Protein AF-A0A1Z9HHW0-F1 (afdb_monomer_lite)

Secondary structure (DSSP, 8-state):
--EEEE---BTTTTBSEEEEEEEE-TTGGGGS--TT-TTEEEEEEEEE-TTS-EEEEEEEEES-HHHHHHHHHHS-EEEEEE-SSHHHHHHHHTTT-TTEEE-SS-BTTTB-EEEEEEE-TT----SSTT---HHHHHHHHHHHHHHHHHH-TTS-EEEEPPTT--TT--SSHHHHHT--S------SS-PPPPEEEES-HHHHHHHHHHH-SSSEEEEEEEEE-TTT--

Structure (mmCIF, N/CA/C/O backbone):
data_AF-A0A1Z9HHW0-F1
#
_entry.id   AF-A0A1Z9HHW0-F1
#
loop_
_atom_site.group_PDB
_atom_site.id
_atom_site.type_symbol
_atom_site.label_atom_id
_atom_site.label_alt_id
_atom_site.label_comp_id
_atom_site.label_asym_id
_atom_site.label_entity_id
_atom_site.label_seq_id
_atom_site.pdbx_PDB_ins_code
_atom_site.Cartn_x
_atom_site.Cartn_y
_atom_site.Cartn_z
_atom_site.occupancy
_atom_site.B_iso_or_equiv
_atom_site.auth_seq_id
_atom_site.auth_comp_id
_atom_site.auth_asym_id
_atom_site.auth_atom_id
_atom_site.pdbx_PDB_model_num
ATOM 1 N N . MET A 1 1 ? -22.375 10.648 17.245 1.00 56.69 1 MET A N 1
ATOM 2 C CA . MET A 1 1 ? -22.259 9.659 16.152 1.00 56.69 1 MET A CA 1
ATOM 3 C C . MET A 1 1 ? -20.788 9.351 15.938 1.00 56.69 1 MET A C 1
ATOM 5 O O . MET A 1 1 ? -19.991 10.284 15.957 1.00 56.69 1 MET A O 1
ATOM 9 N N . SER A 1 2 ? -20.432 8.071 15.818 1.00 74.31 2 SER A N 1
ATOM 10 C CA . SER A 1 2 ? -19.073 7.606 15.513 1.00 74.31 2 SER A CA 1
ATOM 11 C C . SER A 1 2 ? -18.636 8.128 14.139 1.00 74.31 2 SER A C 1
ATOM 13 O O . SER A 1 2 ? -19.441 8.208 13.209 1.00 74.31 2 SER A O 1
ATOM 15 N N . LYS A 1 3 ? -17.363 8.513 13.985 1.00 85.88 3 LYS A N 1
ATOM 16 C CA . LYS A 1 3 ? -16.843 8.919 12.673 1.00 85.88 3 LYS A CA 1
ATOM 17 C C . LYS A 1 3 ? -16.487 7.670 11.865 1.00 85.88 3 LYS A C 1
ATOM 19 O O . LYS A 1 3 ? -15.515 6.993 12.203 1.00 85.88 3 LYS A O 1
ATOM 24 N N . ARG A 1 4 ? -17.245 7.381 10.805 1.00 85.06 4 ARG A N 1
ATOM 25 C CA . ARG A 1 4 ? -16.900 6.339 9.827 1.00 85.06 4 ARG A CA 1
ATOM 26 C C . ARG A 1 4 ? -15.921 6.893 8.793 1.00 85.06 4 ARG A C 1
ATOM 28 O O . ARG A 1 4 ? -16.104 7.991 8.268 1.00 85.06 4 ARG A O 1
ATOM 35 N N . LEU A 1 5 ? -14.838 6.165 8.572 1.00 84.00 5 LEU A N 1
ATOM 36 C CA . LEU A 1 5 ? -13.726 6.511 7.697 1.00 84.00 5 LEU A CA 1
ATOM 37 C C . LEU A 1 5 ? -13.443 5.324 6.778 1.00 84.00 5 LEU A C 1
ATOM 39 O O . LEU A 1 5 ? -13.689 4.177 7.142 1.00 84.00 5 LEU A O 1
ATOM 43 N N . HIS A 1 6 ? -12.894 5.588 5.595 1.00 81.56 6 HIS A N 1
ATOM 44 C CA . HIS A 1 6 ? -12.434 4.499 4.745 1.00 81.56 6 HIS A CA 1
ATOM 45 C C . HIS A 1 6 ? -11.174 3.871 5.348 1.00 81.56 6 HIS A C 1
ATOM 47 O O . HIS A 1 6 ? -10.301 4.555 5.898 1.00 81.56 6 HIS A O 1
ATOM 53 N N . SER A 1 7 ? -11.120 2.550 5.272 1.00 80.75 7 SER A N 1
ATOM 54 C CA . SER A 1 7 ? -10.016 1.767 5.794 1.00 80.75 7 SER A CA 1
ATOM 55 C C . SER A 1 7 ? -8.811 1.756 4.864 1.00 80.75 7 SER A C 1
ATOM 57 O O . SER A 1 7 ? -8.909 1.974 3.659 1.00 80.75 7 SER A O 1
ATOM 59 N N . PHE A 1 8 ? -7.665 1.468 5.464 1.00 76.81 8 PHE A N 1
ATOM 60 C CA . PHE A 1 8 ? -6.463 1.016 4.782 1.00 76.81 8 PHE A CA 1
ATOM 61 C C . PHE A 1 8 ? -6.091 -0.327 5.393 1.00 76.81 8 PHE A C 1
ATOM 63 O O . PHE A 1 8 ? -6.561 -0.661 6.477 1.00 76.81 8 PHE A O 1
ATOM 70 N N . LYS A 1 9 ? -5.209 -1.092 4.750 1.00 68.56 9 LYS A N 1
ATOM 71 C CA . LYS A 1 9 ? -4.738 -2.335 5.358 1.00 68.56 9 LYS A CA 1
ATOM 72 C C . LYS A 1 9 ? -4.195 -2.060 6.765 1.00 68.56 9 LYS A C 1
ATOM 74 O O . LYS A 1 9 ? -3.363 -1.169 6.968 1.00 68.56 9 LYS A O 1
ATOM 79 N N . HIS A 1 10 ? -4.707 -2.792 7.748 1.00 72.88 10 HIS A N 1
ATOM 80 C CA . HIS A 1 10 ? -4.382 -2.576 9.148 1.00 72.88 10 HIS A CA 1
ATOM 81 C C . HIS A 1 10 ? -3.663 -3.784 9.741 1.00 72.88 10 HIS A C 1
ATOM 83 O O . HIS A 1 10 ? -3.973 -4.930 9.427 1.00 72.88 10 HIS A O 1
ATOM 89 N N . TYR A 1 11 ? -2.703 -3.496 10.629 1.00 63.84 11 TYR A N 1
ATOM 90 C CA . TYR A 1 11 ? -1.934 -4.485 11.387 1.00 63.84 11 TYR A CA 1
ATOM 91 C C . TYR A 1 11 ? -1.333 -5.591 10.492 1.00 63.84 11 TYR A C 1
ATOM 93 O O . TYR A 1 11 ? -1.817 -6.718 10.461 1.00 63.84 11 TYR A O 1
ATOM 101 N N . TYR A 1 12 ? -0.262 -5.251 9.764 1.00 66.19 12 TYR A N 1
ATOM 102 C CA . TYR A 1 12 ? 0.444 -6.162 8.845 1.00 66.19 12 TYR A CA 1
ATOM 103 C C . TYR A 1 12 ? -0.448 -6.784 7.764 1.00 66.19 12 TYR A C 1
ATOM 105 O O . TYR A 1 12 ? -0.284 -7.951 7.429 1.00 66.19 12 TYR A O 1
ATOM 113 N N . ASP A 1 13 ? -1.379 -6.007 7.211 1.00 69.56 13 ASP A N 1
ATOM 114 C CA . ASP A 1 13 ? -2.220 -6.436 6.089 1.00 69.56 13 ASP A CA 1
ATOM 115 C C . ASP A 1 13 ? -3.189 -7.590 6.395 1.00 69.56 13 ASP A C 1
ATOM 117 O O . ASP A 1 13 ? -3.700 -8.219 5.471 1.00 69.56 13 ASP A O 1
ATOM 121 N N . LEU A 1 14 ? -3.470 -7.842 7.678 1.00 76.88 14 LEU A N 1
ATOM 122 C CA . LEU A 1 14 ? -4.325 -8.948 8.122 1.00 76.88 14 LEU A CA 1
ATOM 123 C C . LEU A 1 14 ? -5.798 -8.562 8.283 1.00 76.88 14 LEU A C 1
ATOM 125 O O . LEU A 1 14 ? -6.666 -9.418 8.141 1.00 76.88 14 LEU A O 1
ATOM 129 N N . TYR A 1 15 ? -6.080 -7.296 8.591 1.00 83.94 15 TYR A N 1
ATOM 130 C CA . TYR A 1 15 ? -7.432 -6.834 8.903 1.00 83.94 15 TYR A CA 1
ATOM 131 C C . TYR A 1 15 ? -7.835 -5.670 8.009 1.00 83.94 15 TYR A C 1
ATOM 133 O O . TYR A 1 15 ? -7.021 -4.792 7.697 1.00 83.94 15 TYR A O 1
ATOM 141 N N . ASP A 1 16 ? -9.111 -5.655 7.634 1.00 86.06 16 ASP A N 1
ATOM 142 C CA . ASP A 1 16 ? -9.696 -4.617 6.791 1.00 86.06 16 ASP A CA 1
ATOM 143 C C . ASP A 1 16 ? -10.480 -3.570 7.588 1.00 86.06 16 ASP A C 1
ATOM 145 O O . ASP A 1 16 ? -10.807 -2.523 7.037 1.00 86.06 16 ASP A O 1
ATOM 149 N N . THR A 1 17 ? -10.726 -3.805 8.880 1.00 90.00 17 THR A N 1
ATOM 150 C CA . THR A 1 17 ? -11.495 -2.901 9.734 1.00 90.00 17 THR A CA 1
ATOM 151 C C . THR A 1 17 ? -10.728 -2.558 11.010 1.00 90.00 17 THR A C 1
ATOM 153 O O . THR A 1 17 ? -10.079 -3.405 11.631 1.00 90.00 17 THR A O 1
ATOM 156 N N . LYS A 1 18 ? -10.798 -1.288 11.423 1.00 92.50 18 LYS A N 1
ATOM 157 C CA . LYS A 1 18 ? -10.256 -0.792 12.695 1.00 92.50 18 LYS A CA 1
ATOM 158 C C . LYS A 1 18 ? -11.300 0.031 13.435 1.00 92.50 18 LYS A C 1
ATOM 160 O O . LYS A 1 18 ? -11.798 1.025 12.921 1.00 92.50 18 LYS A O 1
ATOM 165 N N . ILE A 1 19 ? -11.528 -0.304 14.695 1.00 92.12 19 ILE A N 1
ATOM 166 C CA . ILE A 1 19 ? -12.415 0.411 15.608 1.00 92.12 19 ILE A CA 1
ATOM 167 C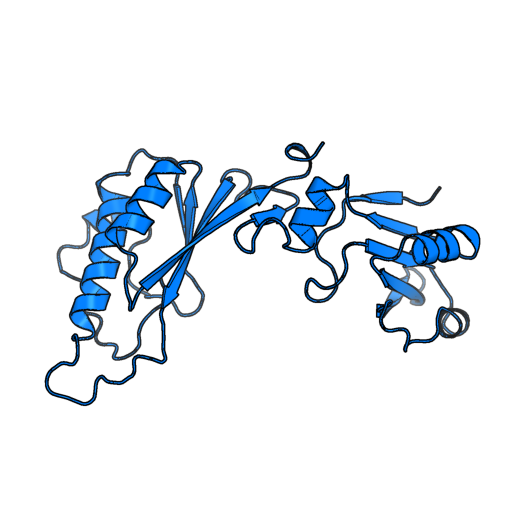 C . ILE A 1 19 ? -11.549 1.074 16.675 1.00 92.12 19 ILE A C 1
ATOM 169 O O . ILE A 1 19 ? -10.739 0.413 17.323 1.00 92.12 19 ILE A O 1
ATOM 173 N N . SER A 1 20 ? -11.705 2.377 16.873 1.00 92.38 20 SER A N 1
ATOM 174 C CA . SER A 1 20 ? -11.042 3.115 17.947 1.00 92.38 20 SER A CA 1
ATOM 175 C C . SER A 1 20 ? -12.052 3.443 19.040 1.00 92.38 20 SER A C 1
ATOM 177 O O . SER A 1 20 ? -13.032 4.146 18.800 1.00 92.38 20 SER A O 1
ATOM 179 N N . LEU A 1 21 ? -11.798 2.944 20.247 1.00 91.19 21 LEU A N 1
ATOM 180 C CA . LEU A 1 21 ? -12.638 3.102 21.429 1.00 91.19 21 LEU A CA 1
ATOM 181 C C . LEU A 1 21 ? -11.981 4.014 22.466 1.00 91.19 21 LEU A C 1
ATOM 183 O O . LEU A 1 21 ? -10.751 4.035 22.600 1.00 91.19 21 LEU A O 1
ATOM 187 N N . GLY A 1 22 ? -12.810 4.686 23.261 1.00 86.94 22 GLY A N 1
ATOM 188 C CA . GLY A 1 22 ? -12.384 5.521 24.383 1.00 86.94 22 GLY A CA 1
ATOM 189 C C . GLY A 1 22 ? -12.773 6.979 24.175 1.00 86.94 22 GLY A C 1
ATOM 190 O O . GLY A 1 22 ? -13.700 7.263 23.439 1.00 86.94 22 GLY A O 1
ATOM 191 N N . LYS A 1 23 ? -12.100 7.949 24.790 1.00 86.62 23 LYS A N 1
ATOM 192 C CA . LYS A 1 23 ? -10.922 7.814 25.660 1.00 86.62 23 LYS A CA 1
ATOM 193 C C . LYS A 1 23 ? -11.279 7.174 27.008 1.00 86.62 23 LYS A C 1
ATOM 195 O O . LYS A 1 23 ? -12.270 7.544 27.621 1.00 86.62 23 LYS A O 1
ATOM 200 N N . PHE A 1 24 ? -10.450 6.248 27.481 1.00 85.56 24 PHE A N 1
ATOM 201 C CA . PHE A 1 24 ? -10.619 5.571 28.770 1.00 85.56 24 PHE A CA 1
ATOM 202 C C . PHE A 1 24 ? -9.612 6.053 29.811 1.00 85.56 24 PHE A C 1
ATOM 204 O O . PHE A 1 24 ? -8.495 6.467 29.476 1.00 85.56 24 PHE A O 1
ATOM 211 N N . SER A 1 25 ? -9.981 5.909 31.084 1.00 80.31 25 SER A N 1
ATOM 212 C CA . SER A 1 25 ? -9.044 6.024 32.199 1.00 80.31 25 SER A CA 1
ATOM 213 C C . SER A 1 25 ? -8.078 4.821 32.243 1.00 80.31 25 SER A C 1
ATOM 215 O O . SER A 1 25 ? -8.241 3.815 31.541 1.00 80.31 25 SER A O 1
ATOM 217 N N . ARG A 1 26 ? -7.051 4.886 33.102 1.00 70.94 26 ARG A N 1
ATOM 218 C CA . ARG A 1 26 ? -6.068 3.797 33.277 1.00 70.94 26 ARG A CA 1
ATOM 219 C C . ARG A 1 26 ? -6.690 2.467 33.737 1.00 70.94 26 ARG A C 1
ATOM 221 O O . ARG A 1 26 ? -6.072 1.436 33.515 1.00 70.94 26 ARG A O 1
ATOM 228 N N . ARG A 1 27 ? -7.863 2.453 34.376 1.00 68.19 27 ARG A N 1
ATOM 229 C CA . ARG A 1 27 ? -8.471 1.206 34.887 1.00 68.19 27 ARG A CA 1
ATOM 230 C C . ARG A 1 27 ? -9.491 0.596 33.924 1.00 68.19 27 ARG A C 1
ATOM 232 O O . ARG A 1 27 ? -9.621 -0.623 33.880 1.00 68.19 27 ARG A O 1
ATOM 239 N N . ASP A 1 28 ? -10.147 1.418 33.109 1.00 68.94 28 ASP A N 1
ATOM 240 C CA . ASP A 1 28 ? -11.302 0.976 32.313 1.00 68.94 28 ASP A CA 1
ATOM 241 C C . ASP A 1 28 ? -10.909 0.284 30.998 1.00 68.94 28 ASP A C 1
ATOM 243 O O . ASP A 1 28 ? -11.636 -0.575 30.503 1.00 68.94 28 ASP A O 1
ATOM 247 N N . HIS A 1 29 ? -9.726 0.584 30.450 1.00 64.31 29 HIS A N 1
ATOM 248 C CA . HIS A 1 29 ? -9.283 0.031 29.161 1.00 64.31 29 HIS A CA 1
ATOM 249 C C . HIS A 1 29 ? -8.896 -1.459 29.202 1.00 64.31 29 HIS A C 1
ATOM 251 O O . HIS A 1 29 ? -8.753 -2.087 28.151 1.00 64.31 29 HIS A O 1
ATOM 257 N N . VAL A 1 30 ? -8.675 -2.016 30.398 1.00 60.06 30 VAL A N 1
ATOM 258 C CA . VAL A 1 30 ? -8.202 -3.399 30.597 1.00 60.06 30 VAL A CA 1
ATOM 259 C C . VAL A 1 30 ? -9.325 -4.414 30.359 1.00 60.06 30 VAL A C 1
ATOM 261 O O . VAL A 1 30 ? -9.061 -5.540 29.959 1.00 60.06 30 VAL A O 1
ATOM 264 N N . ARG A 1 31 ? -10.590 -4.015 30.546 1.00 66.56 31 ARG A N 1
ATOM 265 C CA . ARG A 1 31 ? -11.763 -4.903 30.420 1.00 66.56 31 ARG A CA 1
ATOM 266 C C . ARG A 1 31 ? -12.310 -5.014 28.994 1.00 66.56 31 ARG A C 1
ATOM 268 O O . ARG A 1 31 ? -13.335 -5.651 28.770 1.00 66.56 31 ARG A O 1
ATOM 275 N N . ILE A 1 32 ? -11.656 -4.366 28.036 1.00 65.38 32 ILE A N 1
ATOM 276 C CA . ILE A 1 32 ? -12.110 -4.287 26.652 1.00 65.38 32 ILE A CA 1
ATOM 277 C C . ILE A 1 32 ? -11.410 -5.404 25.872 1.00 65.38 32 ILE A C 1
ATOM 279 O O . ILE A 1 32 ? -10.243 -5.270 25.505 1.00 65.38 32 ILE A O 1
ATOM 283 N N . VAL A 1 33 ? -12.177 -6.480 25.651 1.00 66.62 33 VAL A N 1
ATOM 284 C CA . VAL A 1 33 ? -11.896 -7.711 24.876 1.00 66.62 33 VAL A CA 1
ATOM 285 C C . VAL A 1 33 ? -10.870 -8.685 25.479 1.00 66.62 33 VAL A C 1
ATOM 287 O O . VAL A 1 33 ? -9.788 -8.255 25.879 1.00 66.62 33 VAL A O 1
ATOM 290 N N . PRO A 1 34 ? -11.126 -10.010 25.458 1.00 63.81 34 PRO A N 1
ATOM 291 C CA . PRO A 1 34 ? -10.064 -11.001 25.616 1.00 63.81 34 PRO A CA 1
ATOM 292 C C . PRO A 1 34 ? -9.061 -10.909 24.453 1.00 63.81 34 PRO A C 1
ATOM 294 O O . PRO A 1 34 ? -9.421 -11.045 23.287 1.00 63.81 34 PRO A O 1
ATOM 297 N N . GLU A 1 35 ? -7.783 -10.703 24.771 1.00 59.19 35 GLU A N 1
ATOM 298 C CA . GLU A 1 35 ? -6.679 -10.448 23.823 1.00 59.19 35 GLU A CA 1
ATOM 299 C C . GLU A 1 35 ? -6.343 -11.613 22.869 1.00 59.19 35 GLU A C 1
ATOM 301 O O . GLU A 1 35 ? -5.424 -11.502 22.056 1.00 59.19 35 GLU A O 1
ATOM 306 N N . HIS A 1 36 ? -7.064 -12.732 22.968 1.00 60.97 36 HIS A N 1
ATOM 307 C CA . HIS A 1 36 ? -6.675 -14.023 22.398 1.00 60.97 36 HIS A CA 1
ATOM 308 C C . HIS A 1 36 ? -7.689 -14.621 21.417 1.00 60.97 36 HIS A C 1
ATOM 310 O O . HIS A 1 36 ? -7.590 -15.801 21.090 1.00 60.97 36 HIS A O 1
ATOM 316 N N . LEU A 1 37 ? -8.650 -13.837 20.924 1.00 71.62 37 LEU A N 1
ATOM 317 C CA . LEU A 1 37 ? -9.485 -14.296 19.815 1.00 71.62 37 LEU A CA 1
ATOM 318 C C . LEU A 1 37 ? -8.710 -14.161 18.494 1.00 71.62 37 LEU A C 1
ATOM 320 O O . LEU A 1 37 ? -8.214 -13.073 18.210 1.00 71.62 37 LEU A O 1
ATOM 324 N N . PRO A 1 38 ? -8.618 -15.215 17.662 1.00 71.50 38 PRO A N 1
ATOM 325 C CA . PRO A 1 38 ? -7.879 -15.159 16.395 1.00 71.50 38 PRO A CA 1
ATOM 326 C C . PRO A 1 38 ? -8.466 -14.145 15.400 1.00 71.50 38 PRO A C 1
ATOM 328 O O . PRO A 1 38 ? -7.763 -13.670 14.515 1.00 71.50 38 PRO A O 1
ATOM 331 N N . GLU A 1 39 ? -9.738 -13.783 15.562 1.00 82.75 39 GLU A N 1
ATOM 332 C CA . GLU A 1 39 ? -10.464 -12.834 14.708 1.00 82.75 39 GLU A CA 1
ATOM 333 C C . GLU A 1 39 ? -10.260 -11.364 15.103 1.00 82.75 39 GLU A C 1
ATOM 335 O O . GLU A 1 39 ? -10.798 -10.459 14.453 1.00 82.75 39 GLU A O 1
ATOM 340 N N . ILE A 1 40 ? -9.531 -11.117 16.196 1.00 85.56 40 ILE A N 1
ATOM 341 C CA . ILE A 1 40 ? -9.344 -9.785 16.753 1.00 85.56 40 ILE A CA 1
ATOM 342 C C . ILE A 1 40 ? -7.877 -9.555 17.082 1.00 85.56 40 ILE A C 1
ATOM 344 O O . ILE A 1 40 ? -7.230 -10.333 17.781 1.00 85.56 40 ILE A O 1
ATOM 348 N N . ARG A 1 41 ? -7.377 -8.381 16.705 1.00 86.50 41 ARG A N 1
ATOM 349 C CA . ARG A 1 41 ? -6.175 -7.824 17.316 1.00 86.50 41 ARG A CA 1
ATOM 350 C C . ARG A 1 41 ? -6.497 -6.565 18.095 1.00 86.50 41 ARG A C 1
ATOM 352 O O . ARG A 1 41 ? -7.138 -5.657 17.583 1.00 86.50 41 ARG A O 1
ATOM 359 N N . VAL A 1 42 ? -5.985 -6.473 19.318 1.00 88.06 42 VAL A N 1
ATOM 360 C CA . VAL A 1 42 ? -6.134 -5.282 20.159 1.00 88.06 42 VAL A CA 1
ATOM 361 C C . VAL A 1 42 ? -4.789 -4.573 20.295 1.00 88.06 42 VAL A C 1
ATOM 363 O O . VAL A 1 42 ? -3.771 -5.198 20.580 1.00 88.06 42 VAL A O 1
ATOM 366 N N . ASN A 1 43 ? -4.779 -3.255 20.098 1.00 87.81 43 ASN A N 1
ATOM 367 C CA . ASN A 1 43 ? -3.640 -2.389 20.386 1.00 87.81 43 ASN A CA 1
ATOM 368 C C . ASN A 1 43 ? -4.084 -1.200 21.242 1.00 87.81 43 ASN A C 1
ATOM 370 O O . ASN A 1 43 ? -5.019 -0.484 20.884 1.00 87.81 43 ASN A O 1
ATOM 374 N N . ARG A 1 44 ? -3.384 -0.945 22.346 1.00 87.06 44 ARG A N 1
ATOM 375 C CA . ARG A 1 44 ? -3.709 0.138 23.279 1.00 87.06 44 ARG A CA 1
ATOM 376 C C . ARG A 1 44 ? -2.667 1.234 23.177 1.00 87.06 44 ARG A C 1
ATOM 378 O O . ARG A 1 44 ? -1.475 0.989 23.318 1.00 87.06 44 ARG A O 1
ATOM 385 N N . VAL A 1 45 ? -3.139 2.452 22.949 1.00 87.94 45 VAL A N 1
ATOM 386 C CA . VAL A 1 45 ? -2.292 3.637 22.828 1.00 87.94 45 VAL A CA 1
ATOM 387 C C . VAL A 1 45 ? -2.655 4.586 23.955 1.00 87.94 45 VAL A C 1
ATOM 389 O O . VAL A 1 45 ? -3.821 4.952 24.101 1.00 87.94 45 VAL A O 1
ATOM 392 N N . PHE A 1 46 ? -1.665 4.990 24.745 1.00 87.38 46 PHE A N 1
ATOM 393 C CA . PHE A 1 46 ? -1.848 6.033 25.745 1.00 87.38 46 PHE A CA 1
ATOM 394 C C . PHE A 1 46 ? -1.394 7.383 25.195 1.00 87.38 46 PHE A C 1
ATOM 396 O O . PHE A 1 46 ? -0.432 7.476 24.433 1.00 87.38 46 PHE A O 1
ATOM 403 N N . LYS A 1 47 ? -2.085 8.446 25.600 1.00 86.94 47 LYS A N 1
ATOM 404 C CA . LYS A 1 47 ? -1.710 9.826 25.300 1.00 86.94 47 LYS A CA 1
ATOM 405 C C . LYS A 1 47 ? -1.988 10.695 26.522 1.00 86.94 47 LYS A C 1
ATOM 407 O O . LYS A 1 47 ? -3.020 10.529 27.174 1.00 86.94 47 LYS A O 1
ATOM 412 N N . LYS A 1 48 ? -1.077 11.622 26.821 1.00 85.88 48 LYS A N 1
ATOM 413 C CA . LYS A 1 48 ? -1.353 12.703 27.771 1.00 85.88 48 LYS A CA 1
ATOM 414 C C . LYS A 1 48 ? -2.248 13.738 27.099 1.00 85.88 48 LYS A C 1
ATOM 416 O O . LYS A 1 48 ? -1.996 14.109 25.951 1.00 85.88 48 LYS A O 1
ATOM 421 N N . ASP A 1 49 ? -3.307 14.145 27.777 1.00 80.88 49 ASP A N 1
ATOM 422 C CA . ASP A 1 49 ? -4.102 15.289 27.350 1.00 80.88 49 ASP A CA 1
ATOM 423 C C . ASP A 1 49 ? -3.442 16.619 27.756 1.00 80.88 49 ASP A C 1
ATOM 425 O O . ASP A 1 49 ? -2.342 16.643 28.315 1.00 80.88 49 ASP A O 1
ATOM 429 N N . GLU A 1 50 ? -4.106 17.729 27.433 1.00 83.19 50 GLU A N 1
ATOM 430 C CA . GLU A 1 50 ? -3.647 19.096 27.722 1.00 83.19 50 GLU A CA 1
ATOM 431 C C . GLU A 1 50 ? -3.484 19.356 29.229 1.00 83.19 50 GLU A C 1
ATOM 433 O O . GLU A 1 50 ? -2.635 20.144 29.633 1.00 83.19 50 GLU A O 1
ATOM 438 N N . ASN A 1 51 ? -4.209 18.608 30.065 1.00 84.12 51 ASN A N 1
ATOM 439 C CA . ASN A 1 51 ? -4.140 18.673 31.524 1.00 84.12 51 ASN A CA 1
ATOM 440 C C . ASN A 1 51 ? -3.145 17.656 32.111 1.00 84.12 51 ASN A C 1
ATOM 442 O O . ASN A 1 51 ? -3.172 17.370 33.308 1.00 84.12 51 ASN A O 1
ATOM 446 N N . SER A 1 52 ? -2.268 17.079 31.279 1.00 84.25 52 SER A N 1
ATOM 447 C CA . SER A 1 52 ? -1.309 16.030 31.650 1.00 84.25 52 SER A CA 1
ATOM 448 C C . SER A 1 52 ? -1.928 14.732 32.189 1.00 84.25 52 SER A C 1
ATOM 450 O O . SER A 1 52 ? -1.199 13.879 32.709 1.00 84.25 52 SER A O 1
ATOM 452 N N . GLN A 1 53 ? -3.236 14.519 32.025 1.00 83.75 53 GLN A N 1
ATOM 453 C CA . GLN A 1 53 ? -3.884 13.268 32.400 1.00 83.75 53 GLN A CA 1
ATOM 454 C C . GLN A 1 53 ? -3.656 12.201 31.329 1.00 83.75 53 GLN A C 1
ATOM 456 O O . GLN A 1 53 ? -3.691 12.455 30.124 1.00 83.75 53 GLN A O 1
ATOM 461 N N . ILE A 1 54 ? -3.398 10.970 31.772 1.00 84.81 54 ILE A N 1
ATOM 462 C CA . ILE A 1 54 ? -3.160 9.841 30.871 1.00 84.81 54 ILE A CA 1
ATOM 463 C C . ILE A 1 54 ? -4.503 9.269 30.434 1.00 84.81 54 ILE A C 1
ATOM 465 O O . ILE A 1 54 ? -5.244 8.701 31.236 1.00 84.81 54 ILE A O 1
ATOM 469 N N . THR A 1 55 ? -4.759 9.346 29.135 1.00 87.56 55 THR A N 1
ATOM 470 C CA . THR A 1 55 ? -5.931 8.755 28.495 1.00 87.56 55 THR A CA 1
ATOM 471 C C . THR A 1 55 ? -5.522 7.599 27.597 1.00 87.56 55 THR A C 1
ATOM 473 O O . THR A 1 55 ? -4.456 7.623 26.979 1.00 87.56 55 THR A O 1
ATOM 476 N N . TRP A 1 56 ? -6.370 6.578 27.522 1.00 87.88 56 TRP A N 1
ATOM 477 C CA . TRP A 1 56 ? -6.138 5.384 26.715 1.00 87.88 56 TRP A CA 1
ATOM 478 C C . TRP A 1 56 ? -7.133 5.312 25.565 1.00 87.88 56 TRP A C 1
ATOM 480 O O . TRP A 1 56 ? -8.334 5.488 25.752 1.00 87.88 56 TRP A O 1
ATOM 490 N N . THR A 1 57 ? -6.628 5.032 24.370 1.00 90.06 57 THR A N 1
ATOM 491 C CA . THR A 1 57 ? -7.426 4.664 23.199 1.00 90.06 57 THR A CA 1
ATOM 492 C C . THR A 1 57 ? -7.171 3.196 22.897 1.00 90.06 57 THR A C 1
ATOM 494 O O . THR A 1 57 ? -6.018 2.779 22.754 1.00 90.06 57 THR A O 1
ATOM 497 N N . VAL A 1 58 ? -8.240 2.411 22.800 1.00 90.50 58 VAL A N 1
ATOM 498 C CA . VAL A 1 58 ? -8.159 0.992 22.441 1.00 90.50 58 VAL A CA 1
ATOM 499 C C . VAL A 1 58 ? -8.500 0.860 20.965 1.00 90.50 58 VAL A C 1
ATOM 501 O O . VAL A 1 58 ? -9.583 1.244 20.542 1.00 90.50 58 VAL A O 1
ATOM 504 N N . ASN A 1 59 ? -7.561 0.353 20.174 1.00 91.19 59 ASN A N 1
ATOM 505 C CA . ASN A 1 59 ? -7.759 0.060 18.762 1.00 91.19 59 ASN A CA 1
ATOM 506 C C . ASN A 1 59 ? -8.000 -1.435 18.598 1.00 91.19 59 ASN A C 1
ATOM 508 O O . ASN A 1 59 ? -7.157 -2.241 18.990 1.00 91.19 59 ASN A O 1
ATOM 512 N N . ILE A 1 60 ? -9.130 -1.780 18.007 1.00 90.69 60 ILE A N 1
ATOM 513 C CA . ILE A 1 60 ? -9.545 -3.146 17.726 1.00 90.69 60 ILE A CA 1
ATOM 514 C C . ILE A 1 60 ? -9.493 -3.322 16.218 1.00 90.69 60 ILE A C 1
ATOM 516 O O . ILE A 1 60 ? -10.120 -2.560 15.489 1.00 90.69 60 ILE A O 1
ATOM 520 N N . TYR A 1 61 ? -8.732 -4.301 15.758 1.00 90.62 61 TYR A N 1
ATOM 521 C CA . TYR A 1 61 ? -8.631 -4.683 14.358 1.00 90.62 61 TYR A CA 1
ATOM 522 C C . TYR A 1 61 ? -9.360 -6.001 14.168 1.00 90.62 61 TYR A C 1
ATOM 524 O O . TYR A 1 61 ? -9.135 -6.941 14.930 1.00 90.62 61 TYR A O 1
ATOM 532 N N . THR A 1 62 ? -10.245 -6.054 13.186 1.00 89.69 62 THR A N 1
ATOM 533 C CA . THR A 1 62 ? -11.029 -7.245 12.860 1.00 89.69 62 THR A CA 1
ATOM 534 C C . THR A 1 62 ? -11.477 -7.164 11.402 1.00 89.69 62 THR A C 1
ATOM 536 O O . THR A 1 62 ? -11.374 -6.105 10.791 1.00 89.69 62 THR A O 1
ATOM 539 N N . SER A 1 63 ? -11.973 -8.270 10.859 1.00 88.12 63 SER A N 1
ATOM 540 C CA . SER A 1 63 ? -12.748 -8.286 9.609 1.00 88.12 63 SER A CA 1
ATOM 541 C C . SER A 1 63 ? -14.165 -8.842 9.836 1.00 88.12 63 SER A C 1
ATOM 543 O O . SER A 1 63 ? -14.928 -9.040 8.894 1.00 88.12 63 SER A O 1
ATOM 545 N N . ASN A 1 64 ? -14.537 -9.125 11.094 1.00 88.62 64 ASN A N 1
ATOM 546 C CA . ASN A 1 64 ? -15.832 -9.693 11.460 1.00 88.62 64 ASN A CA 1
ATOM 547 C C . ASN A 1 64 ? -16.835 -8.578 11.803 1.00 88.62 64 ASN A C 1
ATOM 549 O O . ASN A 1 64 ? -16.675 -7.861 12.794 1.00 88.62 64 ASN A O 1
ATOM 553 N N . LYS A 1 65 ? -17.911 -8.467 11.016 1.00 88.69 65 LYS A N 1
ATOM 554 C CA . LYS A 1 65 ? -18.958 -7.445 11.193 1.00 88.69 65 LYS A CA 1
ATOM 555 C C . LYS A 1 65 ? -19.678 -7.540 12.541 1.00 88.69 65 LYS A C 1
ATOM 557 O O . LYS A 1 65 ? -19.942 -6.509 13.150 1.00 88.69 65 LYS A O 1
ATOM 562 N N . ASN A 1 66 ? -19.896 -8.746 13.065 1.00 89.88 66 ASN A N 1
ATOM 563 C CA . ASN A 1 66 ? -20.558 -8.943 14.360 1.00 89.88 66 ASN A CA 1
ATOM 564 C C . ASN A 1 66 ? -19.735 -8.337 15.506 1.00 89.88 66 ASN A C 1
ATOM 566 O O . ASN A 1 66 ? -20.280 -7.817 16.478 1.00 89.88 66 ASN A O 1
ATOM 570 N N . ILE A 1 67 ? -18.406 -8.380 15.381 1.00 89.56 67 ILE A N 1
ATOM 571 C CA . ILE A 1 67 ? -17.486 -7.775 16.345 1.00 89.56 67 ILE A CA 1
ATOM 572 C C . ILE A 1 67 ? -17.577 -6.245 16.262 1.00 89.56 67 ILE A C 1
ATOM 574 O O . ILE A 1 67 ? -17.609 -5.574 17.295 1.00 89.56 67 ILE A O 1
ATOM 578 N N . VAL A 1 68 ? -17.678 -5.689 15.051 1.00 90.25 68 VAL A N 1
ATOM 579 C CA . VAL A 1 68 ? -17.879 -4.246 14.842 1.00 90.25 68 VAL A CA 1
ATOM 580 C C . VAL A 1 68 ? -19.177 -3.774 15.491 1.00 90.25 68 VAL A C 1
ATOM 582 O O . VAL A 1 68 ? -19.146 -2.856 16.311 1.00 90.25 68 VAL A O 1
ATOM 585 N N . GLU A 1 69 ? -20.290 -4.442 15.194 1.00 90.81 69 GLU A N 1
ATOM 586 C CA . GLU A 1 69 ? -21.610 -4.129 15.753 1.00 90.81 69 GLU A CA 1
ATOM 587 C C . GLU A 1 69 ? -21.630 -4.248 17.280 1.00 90.81 69 GLU A C 1
ATOM 589 O O . GLU A 1 69 ? -22.189 -3.394 17.973 1.00 90.81 69 GLU A O 1
ATOM 594 N N . HIS A 1 70 ? -20.967 -5.273 17.828 1.00 89.75 70 HIS A N 1
ATOM 595 C CA . HIS A 1 70 ? -20.817 -5.431 19.268 1.00 89.75 70 HIS A CA 1
ATOM 596 C C . HIS A 1 70 ? -20.117 -4.220 19.898 1.00 89.75 70 HIS A C 1
ATOM 598 O O . HIS A 1 70 ? -20.616 -3.678 20.888 1.00 89.75 70 HIS A O 1
ATOM 604 N N . TYR A 1 71 ? -18.985 -3.768 19.350 1.00 89.44 71 TYR A N 1
ATOM 605 C CA . TYR A 1 71 ? -18.280 -2.619 19.921 1.00 89.44 71 TYR A CA 1
ATOM 606 C C . TYR A 1 71 ? -19.030 -1.306 19.732 1.00 89.44 71 TYR A C 1
ATOM 608 O O . TYR A 1 71 ? -19.035 -0.481 20.644 1.00 89.44 71 TYR A O 1
ATOM 616 N N . GLU A 1 72 ? -19.697 -1.131 18.593 1.00 90.12 72 GLU A N 1
ATOM 617 C CA . GLU A 1 72 ? -20.498 0.058 18.311 1.00 90.12 72 GLU A CA 1
ATOM 618 C C . GLU A 1 72 ? -21.699 0.193 19.249 1.00 90.12 72 GLU A C 1
ATOM 620 O O . GLU A 1 72 ? -22.009 1.297 19.693 1.00 90.12 72 GLU A O 1
ATOM 625 N N . LYS A 1 73 ? -22.324 -0.927 19.625 1.00 89.56 73 LYS A N 1
ATOM 626 C CA . LYS A 1 73 ? -23.460 -0.939 20.553 1.00 89.56 73 LYS A CA 1
ATOM 627 C C . LYS A 1 73 ? -23.056 -0.769 22.018 1.00 89.56 73 LYS A C 1
ATOM 629 O O . LYS A 1 73 ? -23.793 -0.148 22.780 1.00 89.56 73 LYS A O 1
ATOM 634 N N . ASN A 1 74 ? -21.933 -1.358 22.432 1.00 88.69 74 ASN A N 1
ATOM 635 C CA . ASN A 1 74 ? -21.604 -1.509 23.855 1.00 88.69 74 ASN A CA 1
ATOM 636 C C . ASN A 1 74 ? -20.566 -0.505 24.378 1.00 88.69 74 ASN A C 1
ATOM 638 O O . ASN A 1 74 ? -20.369 -0.419 25.590 1.00 88.69 74 ASN A O 1
ATOM 642 N N . TYR A 1 75 ? -19.888 0.246 23.504 1.00 88.06 75 TYR A N 1
ATOM 643 C CA . TYR A 1 75 ? -18.776 1.109 23.905 1.00 88.06 75 TYR A CA 1
ATOM 644 C C . TYR A 1 75 ? -18.829 2.487 23.250 1.00 88.06 75 TYR A C 1
ATOM 646 O O . TYR A 1 75 ? -19.438 2.700 22.204 1.00 88.06 75 TYR A O 1
ATOM 654 N N . HIS A 1 76 ? -18.125 3.446 23.858 1.00 88.69 76 HIS A N 1
ATOM 655 C CA . HIS A 1 76 ? -17.929 4.754 23.250 1.00 88.69 76 HIS A CA 1
ATOM 656 C C . HIS A 1 76 ? -16.918 4.659 22.097 1.00 88.69 76 HIS A C 1
ATOM 658 O O . HIS A 1 76 ? -15.704 4.573 22.311 1.00 88.69 76 HIS A O 1
ATOM 664 N N . VAL A 1 77 ? -17.443 4.644 20.870 1.00 91.69 77 VAL A N 1
ATOM 665 C CA . VAL A 1 77 ? -16.653 4.595 19.637 1.00 91.69 77 VAL A CA 1
ATOM 666 C C . VAL A 1 77 ? -16.242 5.997 19.197 1.00 91.69 77 VAL A C 1
ATOM 668 O O . VAL A 1 77 ? -17.085 6.853 18.927 1.00 91.69 77 VAL A O 1
ATOM 671 N N . LEU A 1 78 ? -14.934 6.201 19.047 1.00 91.44 78 LEU A N 1
ATOM 672 C CA . LEU A 1 78 ? -14.344 7.414 18.483 1.00 91.44 78 LEU A CA 1
ATOM 673 C C . LEU A 1 78 ? -14.407 7.393 16.953 1.00 91.44 78 LEU A C 1
ATOM 675 O O . LEU A 1 78 ? -14.848 8.356 16.323 1.00 91.44 78 LEU A O 1
ATOM 679 N N . SER A 1 79 ? -13.969 6.287 16.350 1.00 93.19 79 SER A N 1
ATOM 680 C CA . SER A 1 79 ? -13.975 6.113 14.899 1.00 93.19 79 SER A CA 1
ATOM 681 C C . SER A 1 79 ? -14.021 4.647 14.487 1.00 93.19 79 SER A C 1
ATOM 683 O O . SER A 1 79 ? -13.532 3.772 15.203 1.00 93.19 79 SER A O 1
ATOM 685 N N . ILE A 1 80 ? -14.574 4.403 13.302 1.00 92.25 80 ILE A N 1
ATOM 686 C CA . ILE A 1 80 ? -14.563 3.106 12.620 1.00 92.25 80 ILE A CA 1
ATOM 687 C C . ILE A 1 80 ? -13.947 3.335 11.245 1.00 92.25 80 ILE A C 1
ATOM 689 O O . ILE A 1 80 ? -14.397 4.204 10.505 1.00 92.25 80 ILE A O 1
ATOM 693 N N . HIS A 1 81 ? -12.897 2.594 10.927 1.00 91.81 81 HIS A N 1
ATOM 694 C CA . HIS A 1 81 ? -12.309 2.526 9.599 1.00 91.81 81 HIS A CA 1
ATOM 695 C C . HIS A 1 81 ? -12.741 1.214 8.966 1.00 91.81 81 HIS A C 1
ATOM 697 O O . HIS A 1 81 ? -12.372 0.172 9.496 1.00 91.81 81 HIS A O 1
ATOM 703 N N . GLU A 1 82 ? -13.492 1.258 7.871 1.00 90.94 82 GLU A N 1
ATOM 704 C CA . GLU A 1 82 ? -14.015 0.066 7.187 1.00 90.94 82 GLU A CA 1
ATOM 705 C C . GLU A 1 82 ? -13.857 0.176 5.657 1.00 90.94 82 GLU A C 1
ATOM 707 O O . GLU A 1 82 ? -13.646 1.279 5.130 1.00 90.94 82 GLU A O 1
ATOM 712 N N . PRO A 1 83 ? -13.900 -0.944 4.914 1.00 88.94 83 PRO A N 1
ATOM 713 C CA . PRO A 1 83 ? -13.930 -0.910 3.456 1.00 88.94 83 PRO A CA 1
ATOM 714 C C . PRO A 1 83 ? -15.143 -0.128 2.934 1.00 88.94 83 PRO A C 1
ATOM 716 O O . PRO A 1 83 ? -16.197 -0.093 3.558 1.00 88.94 83 PRO A O 1
ATOM 719 N N . ILE A 1 84 ? -14.999 0.484 1.757 1.00 88.19 84 ILE A N 1
ATOM 720 C CA . ILE A 1 84 ? -16.060 1.304 1.138 1.00 88.19 84 ILE A CA 1
ATOM 721 C C . ILE A 1 84 ? -17.149 0.391 0.566 1.00 88.19 84 ILE A C 1
ATOM 723 O O . ILE A 1 84 ? -18.338 0.652 0.712 1.00 88.19 84 ILE A O 1
ATOM 727 N N . ASN A 1 85 ? -16.719 -0.689 -0.080 1.00 88.00 85 ASN A N 1
ATOM 728 C CA . ASN A 1 85 ? -17.551 -1.718 -0.680 1.00 88.00 85 ASN A CA 1
ATOM 729 C C . ASN A 1 85 ? -16.758 -3.034 -0.784 1.00 88.00 85 ASN A C 1
ATOM 731 O O . ASN A 1 85 ? -15.618 -3.134 -0.314 1.00 88.00 85 ASN A O 1
ATOM 735 N N . GLU A 1 86 ? -17.366 -4.040 -1.410 1.00 87.69 86 GLU A N 1
ATOM 736 C CA . GLU A 1 86 ? -16.763 -5.358 -1.619 1.00 87.69 86 GLU A CA 1
ATOM 737 C C . GLU A 1 86 ? -15.477 -5.286 -2.450 1.00 87.69 86 GLU A C 1
ATOM 739 O O . GLU A 1 86 ? -14.463 -5.844 -2.044 1.00 87.69 86 GLU A O 1
ATOM 744 N N . GLN A 1 87 ? -15.460 -4.496 -3.529 1.00 87.31 87 GLN A N 1
ATOM 745 C CA . GLN A 1 87 ? -14.256 -4.304 -4.341 1.00 87.31 87 GLN A CA 1
ATOM 746 C C . GLN A 1 87 ? -13.096 -3.737 -3.511 1.00 87.31 87 GLN A C 1
ATOM 748 O O . GLN A 1 87 ? -11.964 -4.208 -3.622 1.00 87.31 87 GLN A O 1
ATOM 753 N N . HIS A 1 88 ? -13.357 -2.750 -2.649 1.00 87.12 88 HIS A N 1
ATOM 754 C CA . HIS A 1 88 ? -12.346 -2.226 -1.736 1.00 87.12 88 HIS A CA 1
ATOM 755 C C . HIS A 1 88 ? -11.858 -3.321 -0.766 1.00 87.12 88 HIS A C 1
ATOM 757 O O . HIS A 1 88 ? -10.648 -3.490 -0.611 1.00 87.12 88 HIS A O 1
ATOM 763 N N . SER A 1 89 ? -12.755 -4.116 -0.173 1.00 86.62 89 SER A N 1
ATOM 764 C CA . SER A 1 89 ? -12.373 -5.241 0.702 1.00 86.62 89 SER A CA 1
ATOM 765 C C . SER A 1 89 ? -11.534 -6.296 -0.038 1.00 86.62 89 SER A C 1
ATOM 767 O O . SER A 1 89 ? -10.529 -6.784 0.485 1.00 86.62 89 SER A O 1
ATOM 769 N N . ASP A 1 90 ? -11.852 -6.590 -1.297 1.00 87.19 90 ASP A N 1
ATOM 770 C CA . ASP A 1 90 ? -11.101 -7.550 -2.103 1.00 87.19 90 ASP A CA 1
ATOM 771 C C . ASP A 1 90 ? -9.699 -7.043 -2.493 1.00 87.19 90 ASP A C 1
ATOM 773 O O . ASP A 1 90 ? -8.748 -7.830 -2.566 1.00 87.19 90 ASP A O 1
ATOM 777 N N . ILE A 1 91 ? -9.527 -5.727 -2.680 1.00 85.25 91 ILE A N 1
ATOM 778 C CA . ILE A 1 91 ? -8.199 -5.107 -2.833 1.00 85.25 91 ILE A CA 1
ATOM 779 C C . ILE A 1 91 ? -7.416 -5.216 -1.515 1.00 85.25 91 ILE A C 1
ATOM 781 O O . ILE A 1 91 ? -6.247 -5.609 -1.515 1.00 85.25 91 ILE A O 1
ATOM 785 N N . LEU A 1 92 ? -8.042 -4.894 -0.377 1.00 84.75 92 LEU A N 1
ATOM 786 C CA . LEU A 1 92 ? -7.388 -4.937 0.937 1.00 84.75 92 LEU A CA 1
ATOM 787 C C . LEU A 1 92 ? -7.005 -6.364 1.361 1.00 84.75 92 LEU A C 1
ATOM 789 O O . LEU A 1 92 ? -5.924 -6.572 1.911 1.00 84.75 92 LEU A O 1
ATOM 793 N N . SER A 1 93 ? -7.828 -7.362 1.057 1.00 82.31 93 SER A N 1
ATOM 794 C CA . SER A 1 93 ? -7.524 -8.773 1.335 1.00 82.31 93 SER A CA 1
ATOM 795 C C . SER A 1 93 ? -6.511 -9.378 0.356 1.00 82.31 93 SER A C 1
ATOM 797 O O . SER A 1 93 ? -5.959 -10.443 0.618 1.00 82.31 93 SER A O 1
ATOM 799 N N . GLY A 1 94 ? -6.223 -8.700 -0.760 1.00 80.94 94 GLY A N 1
ATOM 800 C CA . GLY A 1 94 ? -5.324 -9.196 -1.803 1.00 80.94 94 GLY A CA 1
ATOM 801 C C . GLY A 1 94 ? -5.946 -10.257 -2.717 1.00 80.94 94 GLY A C 1
ATOM 802 O O . GLY A 1 94 ? -5.243 -10.780 -3.580 1.00 80.94 94 GLY A O 1
ATOM 803 N N . LYS A 1 95 ? -7.250 -10.547 -2.588 1.00 82.38 95 LYS A N 1
ATOM 804 C CA . LYS A 1 95 ? -7.978 -11.466 -3.482 1.00 82.38 95 LYS A CA 1
ATOM 805 C C . LYS A 1 95 ? -7.899 -11.042 -4.945 1.00 82.38 95 LYS A C 1
ATOM 807 O O . LYS A 1 95 ? -7.831 -11.887 -5.830 1.00 82.38 95 LYS A O 1
ATOM 812 N N . LEU A 1 96 ? -7.882 -9.734 -5.202 1.00 77.50 96 LEU A N 1
ATOM 813 C CA . LEU A 1 96 ? -7.779 -9.194 -6.558 1.00 77.50 96 LEU A CA 1
ATOM 814 C C . LEU A 1 96 ? -6.350 -9.187 -7.123 1.00 77.50 96 LEU A C 1
ATOM 816 O O . LEU A 1 96 ? -6.181 -8.740 -8.261 1.00 77.50 96 LEU A O 1
ATOM 820 N N . GLY A 1 97 ? -5.365 -9.674 -6.363 1.00 82.06 97 GLY A N 1
ATOM 821 C CA . GLY A 1 97 ? -3.961 -9.774 -6.755 1.00 82.06 97 GLY A CA 1
ATOM 822 C C . GLY A 1 97 ? -3.026 -8.925 -5.888 1.00 82.06 97 GLY A C 1
ATOM 823 O O . GLY A 1 97 ? -3.373 -7.836 -5.430 1.00 82.06 97 GLY A O 1
ATOM 824 N N . ALA A 1 98 ? -1.802 -9.420 -5.673 1.00 79.00 98 ALA A N 1
ATOM 825 C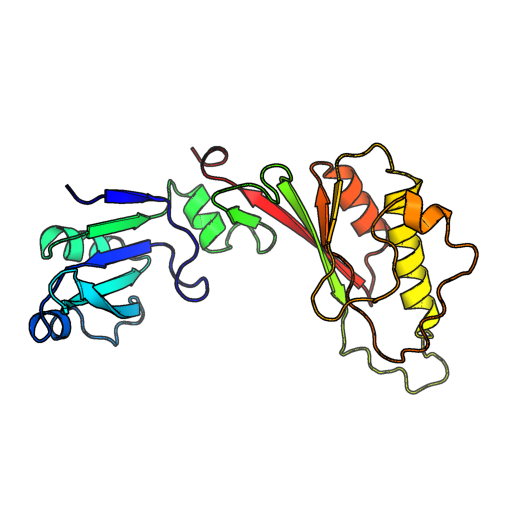 CA . ALA A 1 98 ? -0.748 -8.719 -4.925 1.00 79.00 98 ALA A CA 1
ATOM 826 C C . ALA A 1 98 ? -0.155 -7.511 -5.681 1.00 79.00 98 ALA A C 1
ATOM 828 O O . ALA A 1 98 ? 0.719 -6.809 -5.172 1.00 79.00 98 ALA A O 1
ATOM 829 N N . ASP A 1 99 ? -0.574 -7.309 -6.923 1.00 87.75 99 ASP A N 1
ATOM 830 C CA . ASP A 1 99 ? -0.260 -6.189 -7.798 1.00 87.75 99 ASP A CA 1
ATOM 831 C C . ASP A 1 99 ? -1.242 -5.019 -7.643 1.00 87.75 99 ASP A C 1
ATOM 833 O O . ASP A 1 99 ? -0.997 -3.945 -8.185 1.00 87.75 99 ASP A O 1
ATOM 837 N N . LYS A 1 100 ? -2.320 -5.166 -6.869 1.00 89.38 100 LYS A N 1
ATOM 838 C CA . LYS A 1 100 ? -3.258 -4.074 -6.591 1.00 89.38 100 LYS A CA 1
ATOM 839 C C . LYS A 1 100 ? -3.033 -3.516 -5.195 1.00 89.38 100 LYS A C 1
ATOM 841 O O . LYS A 1 100 ? -2.881 -4.252 -4.223 1.00 89.38 100 LYS A O 1
ATOM 846 N N . LEU A 1 101 ? -3.010 -2.191 -5.095 1.00 89.19 101 LEU A N 1
ATOM 847 C CA . LEU A 1 101 ? -2.755 -1.476 -3.852 1.00 89.19 101 LEU A CA 1
ATOM 848 C C . LEU A 1 101 ? -3.797 -0.382 -3.652 1.00 89.19 101 LEU A C 1
ATOM 850 O O . LEU A 1 101 ? -3.990 0.449 -4.530 1.00 89.19 101 LEU A O 1
ATOM 854 N N . PHE A 1 102 ? -4.410 -0.318 -2.475 1.00 89.00 102 PHE A N 1
ATOM 855 C CA . PHE A 1 102 ? -5.268 0.808 -2.113 1.00 89.00 102 PHE A CA 1
ATOM 856 C C . PHE A 1 102 ? -4.465 1.907 -1.403 1.00 89.00 102 PHE A C 1
ATOM 858 O O . PHE A 1 102 ? -3.672 1.625 -0.501 1.00 89.00 102 PHE A O 1
ATOM 865 N N . ARG A 1 103 ? -4.658 3.168 -1.800 1.00 87.94 103 ARG A N 1
ATOM 866 C CA . ARG A 1 103 ? -4.037 4.349 -1.180 1.00 87.94 103 ARG A CA 1
ATOM 867 C C . ARG A 1 103 ? -5.028 5.498 -1.121 1.00 87.94 103 ARG A C 1
ATOM 869 O O . ARG A 1 103 ? -5.860 5.650 -1.999 1.00 87.94 103 ARG A O 1
ATOM 876 N N . GLU A 1 104 ? -4.853 6.387 -0.148 1.00 86.81 104 GLU A N 1
ATOM 877 C CA . GLU A 1 104 ? -5.647 7.621 -0.079 1.00 86.81 104 GLU A CA 1
ATOM 878 C C . GLU A 1 104 ? -5.420 8.493 -1.319 1.00 86.81 104 GLU A C 1
ATOM 880 O O . GLU A 1 104 ? -6.340 9.087 -1.869 1.00 86.81 104 GLU A O 1
ATOM 885 N N . ASN A 1 105 ? -4.164 8.537 -1.766 1.00 90.62 105 ASN A N 1
ATOM 886 C CA . ASN A 1 105 ? -3.707 9.348 -2.877 1.00 90.62 105 ASN A CA 1
ATOM 887 C C . ASN A 1 105 ? -2.808 8.527 -3.808 1.00 90.62 105 ASN A C 1
ATOM 889 O O . ASN A 1 105 ? -2.019 7.682 -3.355 1.00 90.62 105 ASN A O 1
ATOM 893 N N . LEU A 1 106 ? -2.853 8.873 -5.097 1.00 92.81 106 LEU A N 1
ATOM 894 C CA . LEU A 1 106 ? -1.908 8.409 -6.113 1.00 92.81 106 LEU A CA 1
ATOM 895 C C . LEU A 1 106 ? -0.451 8.684 -5.699 1.00 92.81 106 LEU A C 1
ATOM 897 O O . LEU A 1 106 ? -0.164 9.557 -4.867 1.00 92.81 106 LEU A O 1
ATOM 901 N N . TYR A 1 107 ? 0.504 7.969 -6.297 1.00 90.69 107 TYR A N 1
ATOM 902 C CA . TYR A 1 107 ? 1.920 8.240 -6.055 1.00 90.69 107 TYR A CA 1
ATOM 903 C C . TYR A 1 107 ? 2.258 9.663 -6.489 1.00 90.69 107 TYR A C 1
ATOM 905 O O . TYR A 1 107 ? 1.943 10.079 -7.603 1.00 90.69 107 TYR A O 1
ATOM 913 N N . TYR A 1 108 ? 2.880 10.430 -5.590 1.00 90.75 108 TYR A N 1
ATOM 914 C CA . TYR A 1 108 ? 3.174 11.849 -5.818 1.00 90.75 108 TYR A CA 1
ATOM 915 C C . TYR A 1 108 ? 1.938 12.664 -6.237 1.00 90.75 108 TYR A C 1
ATOM 917 O O . TYR A 1 108 ? 2.069 13.638 -6.970 1.00 90.75 108 TYR A O 1
ATOM 925 N N . LYS A 1 109 ? 0.742 12.247 -5.784 1.00 92.62 109 LYS A N 1
ATOM 926 C CA . LYS A 1 109 ? -0.562 12.825 -6.150 1.00 92.62 109 LYS A CA 1
ATOM 927 C C . LYS A 1 109 ? -0.858 12.811 -7.661 1.00 92.62 109 LYS A C 1
ATOM 929 O O . LYS A 1 109 ? -1.709 13.569 -8.109 1.00 92.62 109 LYS A O 1
ATOM 934 N N . LYS A 1 110 ? -0.166 11.968 -8.438 1.00 93.38 110 LYS A N 1
ATOM 935 C CA . LYS A 1 110 ? -0.235 11.981 -9.907 1.00 93.38 110 LYS A CA 1
ATOM 936 C C . LYS A 1 110 ? -0.246 10.600 -10.561 1.00 93.38 110 LYS A C 1
ATOM 938 O O . LYS A 1 110 ? -1.007 10.393 -11.496 1.00 93.38 110 LYS A O 1
ATOM 943 N N . TYR A 1 111 ? 0.603 9.679 -10.107 1.00 94.94 111 TYR A N 1
ATOM 944 C CA . TYR A 1 111 ? 0.876 8.432 -10.825 1.00 94.94 111 TYR A CA 1
ATOM 945 C C . TYR A 1 111 ? 0.099 7.244 -10.258 1.00 94.94 111 TYR A C 1
ATOM 947 O O . TYR A 1 111 ? 0.124 6.991 -9.047 1.00 94.94 111 TYR A O 1
ATOM 955 N N . ARG A 1 112 ? -0.554 6.505 -11.154 1.00 95.19 112 ARG A N 1
ATOM 956 C CA . ARG A 1 112 ? -1.400 5.343 -10.864 1.00 95.19 112 ARG A CA 1
ATOM 957 C C . ARG A 1 112 ? -0.625 4.035 -10.797 1.00 95.19 112 ARG A C 1
ATOM 959 O O . ARG A 1 112 ? -0.975 3.169 -9.997 1.00 95.19 112 ARG A O 1
ATOM 966 N N . TYR A 1 113 ? 0.451 3.912 -11.562 1.00 95.12 113 TYR A N 1
ATOM 967 C CA . TYR A 1 113 ? 1.231 2.686 -11.621 1.00 95.12 113 TYR A CA 1
ATOM 968 C C . TYR A 1 113 ? 2.627 2.866 -11.037 1.00 95.12 113 TYR A C 1
ATOM 970 O O . TYR A 1 113 ? 3.222 3.947 -11.083 1.00 95.12 113 TYR A O 1
ATOM 978 N N . LYS A 1 114 ? 3.154 1.769 -10.498 1.00 93.44 114 LYS A N 1
ATOM 979 C CA . LYS A 1 114 ? 4.525 1.639 -10.014 1.00 93.44 114 LYS A CA 1
ATOM 980 C C . LYS A 1 114 ? 5.130 0.350 -10.554 1.00 93.44 114 LYS A C 1
ATOM 982 O O . LYS A 1 114 ? 4.624 -0.726 -10.259 1.00 93.44 114 LYS A O 1
ATOM 987 N N . LEU A 1 115 ? 6.237 0.439 -11.278 1.00 90.75 115 LEU A N 1
ATOM 988 C CA . LEU A 1 115 ? 7.069 -0.717 -11.585 1.00 90.75 115 LEU A CA 1
ATOM 989 C C . LEU A 1 115 ? 7.978 -1.004 -10.393 1.00 90.75 115 LEU A C 1
ATOM 991 O O . LEU A 1 115 ? 8.783 -0.167 -9.971 1.00 90.75 115 LEU A O 1
ATOM 995 N N . GLU A 1 116 ? 7.845 -2.203 -9.857 1.00 87.44 116 GLU A N 1
ATOM 996 C CA . GLU A 1 116 ? 8.777 -2.782 -8.912 1.00 87.44 116 GLU A CA 1
ATOM 997 C C . GLU A 1 116 ? 9.601 -3.836 -9.623 1.00 87.44 116 GLU A C 1
ATOM 999 O O . GLU A 1 116 ? 9.060 -4.681 -10.334 1.00 87.44 116 GLU A O 1
ATOM 1004 N N . VAL A 1 117 ? 10.913 -3.790 -9.423 1.00 80.75 117 VAL A N 1
ATOM 1005 C CA . VAL A 1 117 ? 11.800 -4.807 -9.965 1.00 80.75 117 VAL A CA 1
ATOM 1006 C C . VAL A 1 117 ? 12.550 -5.456 -8.826 1.00 80.75 117 VAL A C 1
ATOM 1008 O O . VAL A 1 117 ? 13.235 -4.787 -8.048 1.00 80.75 117 VAL A O 1
ATOM 1011 N N . ASP A 1 118 ? 12.398 -6.766 -8.744 1.00 76.69 118 ASP A N 1
ATOM 1012 C CA . ASP A 1 118 ? 13.051 -7.610 -7.766 1.00 76.69 118 ASP A CA 1
ATOM 1013 C C . ASP A 1 118 ? 13.985 -8.571 -8.498 1.00 76.69 118 ASP A C 1
ATOM 1015 O O . ASP A 1 118 ? 13.727 -8.987 -9.629 1.00 76.69 118 ASP A O 1
ATOM 1019 N N . TYR A 1 119 ? 15.090 -8.921 -7.852 1.00 72.81 119 TYR A N 1
ATOM 1020 C CA . TYR A 1 119 ? 16.049 -9.876 -8.392 1.00 72.81 119 TYR A CA 1
ATOM 1021 C C . TYR A 1 119 ? 16.122 -11.106 -7.493 1.00 72.81 119 TYR A C 1
ATOM 1023 O O . TYR A 1 119 ? 15.961 -11.029 -6.269 1.00 72.81 119 TYR A O 1
ATOM 1031 N N . ASN A 1 120 ? 16.378 -12.266 -8.093 1.00 64.00 120 ASN A N 1
ATOM 1032 C CA . ASN A 1 120 ? 16.540 -13.496 -7.332 1.00 64.00 120 ASN A CA 1
ATOM 1033 C C . ASN A 1 120 ? 17.973 -13.620 -6.794 1.00 64.00 120 ASN A C 1
ATOM 1035 O O . ASN A 1 120 ? 18.865 -14.141 -7.461 1.00 64.00 120 ASN A O 1
ATOM 1039 N N . TRP A 1 121 ? 18.185 -13.194 -5.546 1.00 54.72 121 TRP A N 1
ATOM 1040 C CA . TRP A 1 121 ? 19.485 -13.294 -4.870 1.00 54.72 121 TRP A CA 1
ATOM 1041 C C . TRP A 1 121 ? 19.992 -14.735 -4.693 1.00 54.72 121 TRP A C 1
ATOM 1043 O O . TRP A 1 121 ? 21.171 -14.916 -4.392 1.00 54.72 121 TRP A O 1
ATOM 1053 N N . ARG A 1 122 ? 19.133 -15.761 -4.834 1.00 50.94 122 ARG A N 1
ATOM 1054 C CA . ARG A 1 122 ? 19.500 -17.181 -4.671 1.00 50.94 122 ARG A CA 1
ATOM 1055 C C . ARG A 1 122 ? 20.113 -17.810 -5.919 1.00 50.94 122 ARG A C 1
ATOM 1057 O O . ARG A 1 122 ? 20.658 -18.904 -5.801 1.00 50.94 122 ARG A O 1
ATOM 1064 N N . ASN A 1 123 ? 20.136 -17.125 -7.065 1.00 52.03 123 ASN A N 1
ATOM 1065 C CA . ASN A 1 123 ? 20.912 -17.550 -8.239 1.00 52.03 123 ASN A CA 1
ATOM 1066 C C . ASN A 1 123 ? 22.425 -17.299 -8.048 1.00 52.03 123 ASN A C 1
ATOM 1068 O O . ASN A 1 123 ? 23.110 -16.779 -8.914 1.00 52.03 123 ASN A O 1
ATOM 1072 N N . LYS A 1 124 ? 22.970 -17.701 -6.891 1.00 47.47 124 LYS A N 1
ATOM 1073 C CA . LYS A 1 124 ? 24.399 -17.648 -6.537 1.00 47.47 124 LYS A CA 1
ATOM 1074 C C . LYS A 1 124 ? 25.215 -18.811 -7.107 1.00 47.47 124 LYS A C 1
ATOM 1076 O O . LYS A 1 124 ? 26.333 -19.040 -6.656 1.00 47.47 124 LYS A O 1
ATOM 1081 N N . ARG A 1 125 ? 24.721 -19.535 -8.116 1.00 43.81 125 ARG A N 1
ATOM 1082 C CA . ARG A 1 125 ? 25.595 -20.397 -8.928 1.00 43.81 125 ARG A CA 1
ATOM 1083 C C . ARG A 1 125 ? 26.372 -19.534 -9.930 1.00 43.81 125 ARG A C 1
ATOM 1085 O O . ARG A 1 125 ? 26.311 -19.754 -11.126 1.00 43.81 125 ARG A O 1
ATOM 1092 N N . PHE A 1 126 ? 27.128 -18.566 -9.413 1.00 49.94 126 PHE A N 1
ATOM 1093 C CA . PHE A 1 126 ? 28.235 -17.926 -10.131 1.00 49.94 126 PHE A CA 1
ATOM 1094 C C . PHE A 1 126 ? 29.560 -18.659 -9.838 1.00 49.94 126 PHE A C 1
ATOM 1096 O O . PHE A 1 126 ? 30.639 -18.107 -10.009 1.00 49.94 126 PHE A O 1
ATOM 1103 N N . SER A 1 127 ? 29.492 -19.907 -9.359 1.00 43.91 127 SER A N 1
ATOM 1104 C CA . SER A 1 127 ? 30.633 -20.811 -9.222 1.00 43.91 127 SER A CA 1
ATOM 1105 C C . SER A 1 127 ? 30.649 -21.763 -10.419 1.00 43.91 127 SER A C 1
ATOM 1107 O O . SER A 1 127 ? 29.998 -22.809 -10.409 1.00 43.91 127 SER A O 1
ATOM 1109 N N . GLY A 1 128 ? 31.350 -21.360 -11.471 1.00 44.09 128 GLY A N 1
ATOM 1110 C CA . GLY A 1 128 ? 31.541 -22.144 -12.687 1.00 44.09 128 GLY A CA 1
ATOM 1111 C C . GLY A 1 128 ? 31.727 -21.236 -13.895 1.00 44.09 128 GLY A C 1
ATOM 1112 O O . GLY A 1 128 ? 31.299 -20.086 -13.886 1.00 44.09 128 GLY A O 1
ATOM 1113 N N . SER A 1 129 ? 32.343 -21.760 -14.948 1.00 43.38 129 SER A N 1
ATOM 1114 C CA . SER A 1 129 ? 32.655 -21.115 -16.236 1.00 43.38 129 SER A CA 1
ATOM 1115 C C . SER A 1 129 ? 31.444 -20.583 -17.035 1.00 43.38 129 SER A C 1
ATOM 1117 O O . SER A 1 129 ? 31.605 -20.152 -18.170 1.00 43.38 129 SER A O 1
ATOM 1119 N N . TYR A 1 130 ? 30.258 -20.557 -16.421 1.00 41.97 130 TYR A N 1
ATOM 1120 C CA . TYR A 1 130 ? 29.004 -19.965 -16.896 1.00 41.97 130 TYR A CA 1
ATOM 1121 C C . TYR A 1 130 ? 28.421 -18.977 -15.872 1.00 41.97 130 TYR A C 1
ATOM 1123 O O . TYR A 1 130 ? 27.208 -18.851 -15.713 1.00 41.97 130 TYR A O 1
ATOM 1131 N N . ALA A 1 131 ? 29.283 -18.275 -15.135 1.00 48.56 131 ALA A N 1
ATOM 1132 C CA . ALA A 1 131 ? 28.882 -17.069 -14.437 1.00 48.56 131 ALA A CA 1
ATOM 1133 C C . ALA A 1 131 ? 28.460 -16.038 -15.494 1.00 48.56 131 ALA A C 1
ATOM 1135 O O . ALA A 1 131 ? 29.325 -15.414 -16.107 1.00 48.56 131 ALA A O 1
ATOM 1136 N N . ALA A 1 132 ? 27.153 -15.869 -15.726 1.00 44.28 132 ALA A N 1
ATOM 1137 C CA . ALA A 1 132 ? 26.644 -14.648 -16.344 1.00 44.28 132 ALA A CA 1
ATOM 1138 C C . ALA A 1 132 ? 27.262 -13.496 -15.549 1.00 44.28 132 ALA A C 1
ATOM 1140 O O . ALA A 1 132 ? 27.050 -13.371 -14.340 1.00 44.28 132 ALA A O 1
ATOM 1141 N N . LYS A 1 133 ? 28.195 -12.776 -16.166 1.00 53.78 133 LYS A N 1
ATOM 1142 C CA . LYS A 1 133 ? 29.051 -11.858 -15.422 1.00 53.78 133 LYS A CA 1
ATOM 1143 C C . LYS A 1 133 ? 28.142 -10.781 -14.817 1.00 53.78 133 LYS A C 1
ATOM 1145 O O . LYS A 1 133 ? 27.198 -10.370 -15.490 1.00 53.78 133 LYS A O 1
ATOM 1150 N N . PRO A 1 134 ? 28.404 -10.286 -13.594 1.00 56.91 134 PRO A N 1
ATOM 1151 C CA . PRO A 1 134 ? 27.693 -9.136 -13.030 1.00 56.91 134 PRO A CA 1
ATOM 1152 C C . PRO A 1 134 ? 27.499 -7.988 -14.038 1.00 56.91 134 PRO A C 1
ATOM 1154 O O . PRO A 1 134 ? 26.485 -7.297 -13.987 1.00 56.91 134 PRO A O 1
ATOM 1157 N N . THR A 1 135 ? 28.417 -7.847 -15.002 1.00 60.19 135 THR A N 1
ATOM 1158 C CA . THR A 1 135 ? 28.306 -6.964 -16.166 1.00 60.19 135 THR A CA 1
ATOM 1159 C C . THR A 1 135 ? 27.035 -7.150 -16.993 1.00 60.19 135 THR A C 1
ATOM 1161 O O . THR A 1 135 ? 26.364 -6.158 -17.198 1.00 60.19 135 THR A O 1
ATOM 1164 N N . GLU A 1 136 ? 26.608 -8.353 -17.389 1.00 67.19 136 GLU A N 1
ATOM 1165 C CA . GLU A 1 136 ? 25.395 -8.517 -18.224 1.00 67.19 136 GLU A CA 1
ATOM 1166 C C . GLU A 1 136 ? 24.123 -8.030 -17.508 1.00 67.19 136 GLU A C 1
ATOM 1168 O O . GLU A 1 136 ? 23.235 -7.425 -18.109 1.00 67.19 136 GLU A O 1
ATOM 1173 N N . TYR A 1 137 ? 24.047 -8.248 -16.193 1.00 69.44 137 TYR A N 1
ATOM 1174 C CA . TYR A 1 137 ? 22.965 -7.724 -15.359 1.00 69.44 137 TYR A CA 1
ATOM 1175 C C . TYR A 1 137 ? 23.021 -6.198 -15.249 1.00 69.44 137 TYR A C 1
ATOM 1177 O O . TYR A 1 137 ? 21.995 -5.528 -15.378 1.00 69.44 137 TYR A O 1
ATOM 1185 N N . HIS A 1 138 ? 24.212 -5.647 -15.005 1.00 69.56 138 HIS A N 1
ATOM 1186 C CA . HIS A 1 138 ? 24.418 -4.205 -14.943 1.00 69.56 138 HIS A CA 1
ATOM 1187 C C . HIS A 1 138 ? 24.110 -3.532 -16.285 1.00 69.56 138 HIS A C 1
ATOM 1189 O O . HIS A 1 138 ? 23.402 -2.528 -16.286 1.00 69.56 138 HIS A O 1
ATOM 1195 N N . ASP A 1 139 ? 24.532 -4.129 -17.396 1.00 74.50 139 ASP A N 1
ATOM 1196 C CA . ASP A 1 139 ? 24.289 -3.666 -18.761 1.00 74.50 139 ASP A CA 1
ATOM 1197 C C . ASP A 1 139 ? 22.79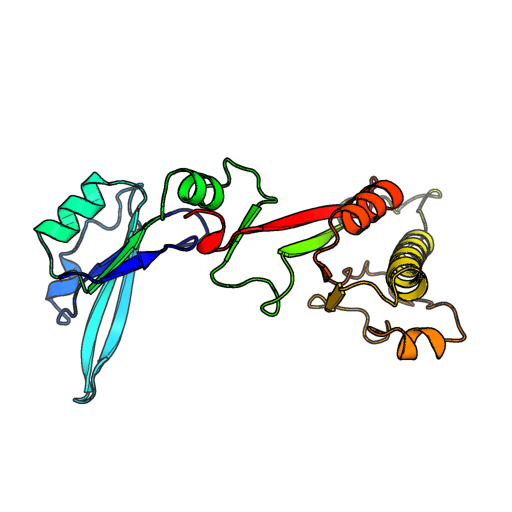3 -3.692 -19.082 1.00 74.50 139 ASP A C 1
ATOM 1199 O O . ASP A 1 139 ? 22.259 -2.719 -19.605 1.00 74.50 139 ASP A O 1
ATOM 1203 N N . MET A 1 140 ? 22.076 -4.755 -18.703 1.00 76.69 140 MET A N 1
ATOM 1204 C CA . MET A 1 140 ? 20.625 -4.843 -18.893 1.00 76.69 140 MET A CA 1
ATOM 1205 C C . MET A 1 140 ? 19.867 -3.794 -18.065 1.00 76.69 140 MET A C 1
ATOM 1207 O O . MET A 1 140 ? 18.906 -3.189 -18.543 1.00 76.69 140 MET A O 1
ATOM 1211 N N . ILE A 1 141 ? 20.293 -3.555 -16.824 1.00 75.19 141 ILE A N 1
ATOM 1212 C CA . ILE A 1 141 ? 19.729 -2.501 -15.972 1.00 75.19 141 ILE A CA 1
ATOM 1213 C C . ILE A 1 141 ? 20.005 -1.118 -16.548 1.00 75.19 141 ILE A C 1
ATOM 1215 O O . ILE A 1 141 ? 19.114 -0.265 -16.566 1.00 75.19 141 ILE A O 1
ATOM 1219 N N . GLU A 1 142 ? 21.235 -0.889 -16.995 1.00 74.88 142 GLU A N 1
ATOM 1220 C CA . GLU A 1 142 ? 21.646 0.363 -17.606 1.00 74.88 142 GLU A CA 1
ATOM 1221 C C . GLU A 1 142 ? 20.878 0.604 -18.909 1.00 74.88 142 GLU A C 1
ATOM 1223 O O . GLU A 1 142 ? 20.370 1.706 -19.107 1.00 74.88 142 GLU A O 1
ATOM 1228 N N . ASP A 1 143 ? 20.707 -0.416 -19.752 1.00 80.50 143 ASP A N 1
ATOM 1229 C CA . ASP A 1 143 ? 19.917 -0.349 -20.983 1.00 80.50 143 ASP A CA 1
ATOM 1230 C C . ASP A 1 143 ? 18.442 -0.051 -20.699 1.00 80.50 143 ASP A C 1
ATOM 1232 O O . ASP A 1 143 ? 17.862 0.845 -21.313 1.00 80.50 143 ASP A O 1
ATOM 1236 N N . MET A 1 144 ? 17.830 -0.720 -19.716 1.00 81.19 144 MET A N 1
ATOM 1237 C CA . MET A 1 144 ? 16.459 -0.403 -19.307 1.00 81.19 144 MET A CA 1
ATOM 1238 C C . MET A 1 144 ? 16.345 1.054 -18.854 1.00 81.19 144 MET A C 1
ATOM 1240 O O . MET A 1 144 ? 15.439 1.782 -19.253 1.00 81.19 144 MET A O 1
ATOM 1244 N N . TYR A 1 145 ? 17.282 1.508 -18.031 1.00 77.88 145 TYR A N 1
ATOM 1245 C CA . TYR A 1 145 ? 17.279 2.872 -17.535 1.00 77.88 145 TYR A CA 1
ATOM 1246 C C . TYR A 1 145 ? 17.447 3.894 -18.669 1.00 77.88 145 TYR A C 1
ATOM 1248 O O . TYR A 1 145 ? 16.727 4.894 -18.753 1.00 77.88 145 TYR A O 1
ATOM 1256 N N . ARG A 1 146 ? 18.385 3.623 -19.579 1.00 77.31 146 ARG A N 1
ATOM 1257 C CA . ARG A 1 146 ? 18.655 4.461 -20.742 1.00 77.31 146 ARG A CA 1
ATOM 1258 C C . ARG A 1 146 ? 17.481 4.469 -21.708 1.00 77.31 146 ARG A C 1
ATOM 1260 O O . ARG A 1 146 ? 17.172 5.556 -22.176 1.00 77.31 146 ARG A O 1
ATOM 1267 N N . SER A 1 147 ? 16.819 3.347 -21.981 1.00 81.12 147 SER A N 1
ATOM 1268 C CA . SER A 1 147 ? 15.637 3.310 -22.855 1.00 81.12 147 SER A CA 1
ATOM 1269 C C . SER A 1 147 ? 14.494 4.130 -22.260 1.00 81.12 147 SER A C 1
ATOM 1271 O O . SER A 1 147 ? 14.013 5.046 -22.922 1.00 81.12 147 SER A O 1
ATOM 1273 N N . ILE A 1 148 ? 14.173 3.955 -20.970 1.00 79.62 148 ILE A N 1
ATOM 1274 C CA . ILE A 1 148 ? 13.167 4.780 -20.274 1.00 79.62 148 ILE A CA 1
ATOM 1275 C C . ILE A 1 148 ? 13.491 6.270 -20.431 1.00 79.62 148 ILE A C 1
ATOM 1277 O O . ILE A 1 148 ? 12.656 7.067 -20.847 1.00 79.62 148 ILE A O 1
ATOM 1281 N N . VAL A 1 149 ? 14.723 6.679 -20.136 1.00 76.38 149 VAL A N 1
ATOM 1282 C CA . VAL A 1 149 ? 15.054 8.107 -20.115 1.00 76.38 149 VAL A CA 1
ATOM 1283 C C . VAL A 1 149 ? 15.395 8.678 -21.499 1.00 76.38 149 VAL A C 1
ATOM 1285 O O . VAL A 1 149 ? 15.370 9.895 -21.670 1.00 76.38 149 VAL A O 1
ATOM 1288 N N . ARG A 1 150 ? 15.750 7.868 -22.500 1.00 76.00 150 ARG A N 1
ATOM 1289 C CA . ARG A 1 150 ? 16.042 8.343 -23.867 1.00 76.00 150 ARG A CA 1
ATOM 1290 C C . ARG A 1 150 ? 14.808 8.324 -24.751 1.00 76.00 150 ARG A C 1
ATOM 1292 O O . ARG A 1 150 ? 14.568 9.314 -25.434 1.00 76.00 150 ARG A O 1
ATOM 1299 N N . GLU A 1 151 ? 14.067 7.228 -24.734 1.00 73.00 151 GLU A N 1
ATOM 1300 C C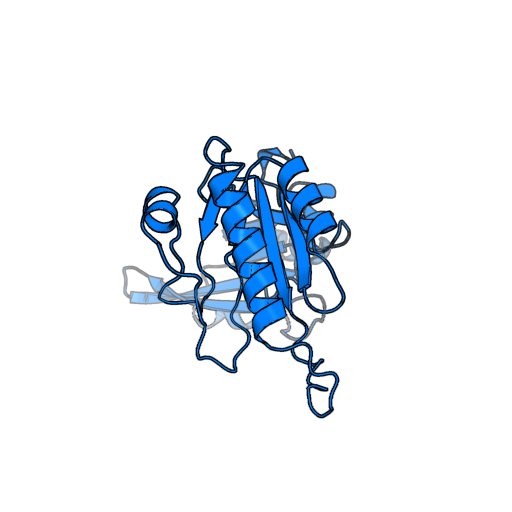A . GLU A 1 151 ? 12.957 6.968 -25.655 1.00 73.00 151 GLU A CA 1
ATOM 1301 C C . GLU A 1 151 ? 11.654 7.575 -25.134 1.00 73.00 151 GLU A C 1
ATOM 1303 O O . GLU A 1 151 ? 10.803 7.974 -25.922 1.00 73.00 151 GLU A O 1
ATOM 1308 N N . HIS A 1 152 ? 11.541 7.763 -23.816 1.00 71.19 152 HIS A N 1
ATOM 1309 C CA . HIS A 1 152 ? 10.325 8.272 -23.189 1.00 71.19 152 HIS A CA 1
ATOM 1310 C C . HIS A 1 152 ? 10.500 9.651 -22.543 1.00 71.19 152 HIS A C 1
ATOM 1312 O O . HIS A 1 152 ? 9.721 10.008 -21.673 1.00 71.19 152 HIS A O 1
ATOM 1318 N N . LYS A 1 153 ? 11.473 10.475 -22.969 1.00 65.12 153 LYS A N 1
ATOM 1319 C CA . LYS A 1 153 ? 11.763 11.813 -22.383 1.00 65.12 153 LYS A CA 1
ATOM 1320 C C . LYS A 1 153 ? 10.550 12.727 -22.194 1.00 65.12 153 LYS A C 1
ATOM 1322 O O . LYS A 1 153 ? 10.568 13.569 -21.301 1.00 65.12 153 LYS A O 1
ATOM 1327 N N . ASN A 1 154 ? 9.550 12.581 -23.058 1.00 67.31 154 ASN A N 1
ATOM 1328 C CA . ASN A 1 154 ? 8.331 13.384 -23.051 1.00 67.31 154 ASN A CA 1
ATOM 1329 C C . ASN A 1 154 ? 7.167 12.689 -22.325 1.00 67.31 154 ASN A C 1
ATOM 1331 O O . ASN A 1 154 ? 6.093 13.274 -22.209 1.00 67.31 154 ASN A O 1
ATOM 1335 N N . ASN A 1 155 ? 7.357 11.456 -21.850 1.00 67.00 155 ASN A N 1
ATOM 1336 C CA . ASN A 1 155 ? 6.323 10.702 -21.159 1.00 67.00 155 ASN A CA 1
ATOM 1337 C C . ASN A 1 155 ? 6.233 11.123 -19.696 1.00 67.00 155 ASN A C 1
ATOM 1339 O O . ASN A 1 155 ? 7.212 11.481 -19.038 1.00 67.00 155 ASN A O 1
ATOM 1343 N N . ASP A 1 156 ? 5.014 11.025 -19.179 1.00 83.94 156 ASP A N 1
ATOM 1344 C CA . ASP A 1 156 ? 4.687 11.347 -17.804 1.00 83.94 156 ASP A CA 1
ATOM 1345 C C . ASP A 1 156 ? 5.158 10.236 -16.855 1.00 83.94 156 ASP A C 1
ATOM 1347 O O . ASP A 1 156 ? 4.414 9.300 -16.533 1.00 83.94 156 ASP A O 1
ATOM 1351 N N . PHE A 1 157 ? 6.416 10.309 -16.419 1.00 88.12 157 PHE A N 1
ATOM 1352 C CA . PHE A 1 157 ? 6.971 9.359 -15.464 1.00 88.12 157 PHE A CA 1
ATOM 1353 C C . PHE A 1 157 ? 7.874 10.003 -14.409 1.00 88.12 157 PHE A C 1
ATOM 1355 O O . PHE A 1 157 ? 8.384 11.116 -14.545 1.00 88.12 157 PHE A O 1
ATOM 1362 N N . ARG A 1 158 ? 8.104 9.258 -13.326 1.00 86.62 158 ARG A N 1
ATOM 1363 C CA . ARG A 1 158 ? 9.036 9.609 -12.257 1.00 86.62 158 ARG A CA 1
ATOM 1364 C C . ARG A 1 158 ? 9.869 8.407 -11.840 1.00 86.62 158 ARG A C 1
ATOM 1366 O O . ARG A 1 158 ? 9.325 7.361 -11.502 1.00 86.62 158 ARG A O 1
ATOM 1373 N N . LEU A 1 159 ? 11.184 8.598 -11.786 1.00 85.38 159 LEU A N 1
ATOM 1374 C CA . LEU A 1 159 ? 12.143 7.616 -11.283 1.00 85.38 159 LEU A CA 1
ATOM 1375 C C . LEU A 1 159 ? 12.566 7.972 -9.858 1.00 85.38 159 LEU A C 1
ATOM 1377 O O . LEU A 1 159 ? 12.789 9.140 -9.536 1.00 85.38 159 LEU A O 1
ATOM 1381 N N . VAL A 1 160 ? 12.637 6.968 -8.986 1.00 80.56 160 VAL A N 1
ATOM 1382 C CA . VAL A 1 160 ? 12.945 7.154 -7.563 1.00 80.56 160 VAL A CA 1
ATOM 1383 C C . VAL A 1 160 ? 13.864 6.046 -7.083 1.00 80.56 160 VAL A C 1
ATOM 1385 O O . VAL A 1 160 ? 13.575 4.865 -7.253 1.00 80.56 160 VAL A O 1
ATOM 1388 N N . HIS A 1 161 ? 14.954 6.425 -6.430 1.00 69.94 161 HIS A N 1
ATOM 1389 C CA . HIS A 1 161 ? 15.900 5.482 -5.847 1.00 69.94 161 HIS A CA 1
ATOM 1390 C C . HIS A 1 161 ? 15.265 4.599 -4.756 1.00 69.94 161 HIS A C 1
ATOM 1392 O O . HIS A 1 161 ? 14.502 5.080 -3.916 1.00 69.94 161 HIS A O 1
ATOM 1398 N N . ARG A 1 162 ? 15.617 3.305 -4.741 1.00 69.69 162 ARG A N 1
ATOM 1399 C CA . ARG A 1 162 ? 15.382 2.396 -3.601 1.00 69.69 162 ARG A CA 1
ATOM 1400 C C . ARG A 1 162 ? 16.490 2.579 -2.553 1.00 69.69 162 ARG A C 1
ATOM 1402 O O . ARG A 1 162 ? 17.608 2.918 -2.911 1.00 69.69 162 ARG A O 1
ATOM 1409 N N . ALA A 1 163 ? 16.221 2.347 -1.267 1.00 56.03 163 ALA A N 1
ATOM 1410 C CA . ALA A 1 163 ? 17.277 2.372 -0.247 1.00 56.03 163 ALA A CA 1
ATOM 1411 C C . ALA A 1 163 ? 18.381 1.340 -0.580 1.00 56.03 163 ALA A C 1
ATOM 1413 O O . ALA A 1 163 ? 18.066 0.205 -0.932 1.00 56.03 163 ALA A O 1
ATOM 1414 N N . GLY A 1 164 ? 19.658 1.741 -0.495 1.00 53.59 164 GLY A N 1
ATOM 1415 C CA . GLY A 1 164 ? 20.804 0.935 -0.959 1.00 53.59 164 GLY A CA 1
ATOM 1416 C C . GLY A 1 164 ? 21.160 1.120 -2.445 1.00 53.59 164 GLY A C 1
ATOM 1417 O O . GLY A 1 164 ? 21.621 0.176 -3.081 1.00 53.59 164 GLY A O 1
ATOM 1418 N N . PHE A 1 165 ? 20.890 2.306 -3.001 1.00 54.72 165 PHE A N 1
ATOM 1419 C CA . PHE A 1 165 ? 20.996 2.621 -4.431 1.00 54.72 165 PHE A CA 1
ATOM 1420 C C . PHE A 1 165 ? 22.415 2.899 -4.961 1.00 54.72 165 PHE A C 1
ATOM 1422 O O . PHE A 1 165 ? 23.285 3.304 -4.193 1.00 54.72 165 PHE A O 1
ATOM 1429 N N . PHE A 1 166 ? 22.565 2.811 -6.295 1.00 52.66 166 PHE A N 1
ATOM 1430 C CA . PHE A 1 166 ? 23.656 3.343 -7.128 1.00 52.66 166 PHE A CA 1
ATOM 1431 C C . PHE A 1 166 ? 23.902 4.841 -6.870 1.00 52.66 166 PHE A C 1
ATOM 1433 O O . PHE A 1 166 ? 23.193 5.674 -7.438 1.00 52.66 166 PHE A O 1
ATOM 1440 N N . PRO A 1 167 ? 24.936 5.245 -6.115 1.00 50.94 167 PRO A N 1
ATOM 1441 C CA . PRO A 1 167 ? 25.154 6.659 -5.788 1.00 50.94 167 PRO A CA 1
ATOM 1442 C C . PRO A 1 167 ? 25.335 7.563 -7.023 1.00 50.94 167 PRO A C 1
ATOM 1444 O O . PRO A 1 167 ? 25.160 8.773 -6.931 1.00 50.94 167 PRO A O 1
ATOM 1447 N N . ASN A 1 168 ? 25.653 6.967 -8.180 1.00 53.78 168 ASN A N 1
ATOM 1448 C CA . ASN A 1 168 ? 26.113 7.659 -9.381 1.00 53.78 168 ASN A CA 1
ATOM 1449 C C . ASN A 1 168 ? 25.231 7.433 -10.628 1.00 53.78 168 ASN A C 1
ATOM 1451 O O . ASN A 1 168 ? 25.637 7.842 -11.716 1.00 53.78 168 ASN A O 1
ATOM 1455 N N . MET A 1 169 ? 24.059 6.782 -10.524 1.00 56.41 169 MET A N 1
ATOM 1456 C CA . MET A 1 169 ? 23.165 6.626 -11.685 1.00 56.41 169 MET A CA 1
ATOM 1457 C C . MET A 1 169 ? 22.255 7.865 -11.828 1.00 56.41 169 MET A C 1
ATOM 1459 O O . MET A 1 169 ? 21.478 8.163 -10.916 1.00 56.41 169 MET A O 1
ATOM 1463 N N . PRO A 1 170 ? 22.323 8.599 -12.951 1.00 59.66 170 PRO A N 1
ATOM 1464 C CA . PRO A 1 170 ? 21.668 9.895 -13.065 1.00 59.66 170 PRO A CA 1
ATOM 1465 C C . PRO A 1 170 ? 20.148 9.790 -13.240 1.00 59.66 170 PRO A C 1
ATOM 1467 O O . PRO A 1 170 ? 19.691 9.349 -14.287 1.00 59.66 170 PRO A O 1
ATOM 1470 N N . LEU A 1 171 ? 19.357 10.284 -12.275 1.00 59.56 171 LEU A N 1
ATOM 1471 C CA . LEU A 1 171 ? 17.876 10.233 -12.278 1.00 59.56 171 LEU A CA 1
ATOM 1472 C C . LEU A 1 171 ? 17.146 11.070 -13.342 1.00 59.56 171 LEU A C 1
ATOM 1474 O O . LEU A 1 171 ? 15.917 11.057 -13.406 1.00 59.56 171 LEU A O 1
ATOM 1478 N N . SER A 1 172 ? 17.873 11.837 -14.148 1.00 58.66 172 SER A N 1
ATOM 1479 C CA . SER A 1 172 ? 17.284 12.776 -15.097 1.00 58.66 172 SER A CA 1
ATOM 1480 C C . SER A 1 172 ? 17.917 12.661 -16.472 1.00 58.66 172 SER A C 1
ATOM 1482 O O . SER A 1 172 ? 19.081 12.283 -16.623 1.00 58.66 172 SER A O 1
ATOM 1484 N N . HIS A 1 173 ? 17.150 13.061 -17.487 1.00 51.12 173 HIS A N 1
ATOM 1485 C CA . HIS A 1 173 ? 17.621 13.077 -18.865 1.00 51.12 173 HIS A CA 1
ATOM 1486 C C . HIS A 1 173 ? 18.887 13.928 -19.045 1.00 51.12 173 HIS A C 1
ATOM 1488 O O . HIS A 1 173 ? 19.843 13.504 -19.692 1.00 51.12 173 HIS A O 1
ATOM 1494 N N . GLN A 1 174 ? 18.925 15.100 -18.409 1.00 54.84 174 GLN A N 1
ATOM 1495 C CA . GLN A 1 174 ? 20.075 16.003 -18.456 1.00 54.84 174 GLN A CA 1
ATOM 1496 C C . GLN A 1 174 ? 21.325 15.390 -17.817 1.00 54.84 174 GLN A C 1
ATOM 1498 O O . GLN A 1 174 ? 22.432 15.608 -18.302 1.00 54.84 174 GLN A O 1
ATOM 1503 N N . ALA A 1 175 ? 21.163 14.613 -16.747 1.00 58.88 175 ALA A N 1
ATOM 1504 C CA . ALA A 1 175 ? 22.285 13.988 -16.063 1.00 58.88 175 ALA A CA 1
ATOM 1505 C C . ALA A 1 175 ? 22.794 12.738 -16.816 1.00 58.88 175 ALA A C 1
ATOM 1507 O O . ALA A 1 175 ? 23.997 12.503 -16.859 1.00 58.88 175 ALA A O 1
ATOM 1508 N N . LEU A 1 176 ? 21.909 12.006 -17.504 1.00 58.81 176 LEU A N 1
ATOM 1509 C CA . LEU A 1 176 ? 22.268 10.913 -18.420 1.00 58.81 176 LEU A CA 1
ATOM 1510 C C . LEU A 1 176 ? 22.984 11.389 -19.687 1.00 58.81 176 LEU A C 1
ATOM 1512 O O . LEU A 1 176 ? 23.910 10.728 -20.147 1.00 58.81 176 LEU A O 1
ATOM 1516 N N . ALA A 1 177 ? 22.558 12.518 -20.260 1.00 55.66 177 ALA A N 1
ATOM 1517 C CA . ALA A 1 177 ? 23.164 13.085 -21.466 1.00 55.66 177 ALA A CA 1
ATOM 1518 C C . ALA A 1 177 ? 24.599 13.591 -21.233 1.00 55.66 177 ALA A C 1
ATOM 1520 O O . ALA A 1 177 ? 25.393 13.638 -22.165 1.00 55.66 177 ALA A O 1
ATOM 1521 N N . ARG A 1 178 ? 24.939 13.949 -19.987 1.00 55.03 178 ARG A N 1
ATOM 1522 C CA . ARG A 1 178 ? 26.289 14.376 -19.580 1.00 55.03 178 ARG A CA 1
ATOM 1523 C C . ARG A 1 178 ? 27.231 13.209 -19.276 1.00 55.03 178 ARG A C 1
ATOM 1525 O O . ARG A 1 178 ? 28.420 13.433 -19.069 1.00 55.03 178 ARG A O 1
ATOM 1532 N N . GLN A 1 179 ? 26.721 11.980 -19.229 1.00 57.38 179 GLN A N 1
ATOM 1533 C CA . GLN A 1 179 ? 27.519 10.793 -18.947 1.00 57.38 179 GLN A CA 1
ATOM 1534 C C . GLN A 1 179 ? 28.121 10.260 -20.256 1.00 57.38 179 GLN A C 1
ATOM 1536 O O . GLN A 1 179 ? 27.418 9.672 -21.076 1.00 57.38 179 GLN A O 1
ATOM 1541 N N . SER A 1 180 ? 29.419 10.491 -20.460 1.00 47.97 180 SER A N 1
ATOM 1542 C CA . SER A 1 180 ? 30.171 10.078 -21.656 1.00 47.97 180 SER A CA 1
ATOM 1543 C C . SER A 1 180 ? 30.768 8.667 -21.572 1.00 47.97 180 SER A C 1
ATOM 1545 O O . SER A 1 180 ? 31.254 8.159 -22.577 1.00 47.97 180 SER A O 1
ATOM 1547 N N . GLN A 1 181 ? 30.732 8.027 -20.400 1.00 47.47 181 GLN A N 1
ATOM 1548 C CA . GLN A 1 181 ? 31.320 6.706 -20.148 1.00 47.47 181 GLN A CA 1
ATOM 1549 C C . GLN A 1 181 ? 30.237 5.695 -19.720 1.00 47.47 181 GLN A C 1
ATOM 1551 O O . GLN A 1 181 ? 29.331 6.085 -18.969 1.00 47.47 181 GLN A O 1
ATOM 1556 N N . PRO A 1 182 ? 30.310 4.423 -20.169 1.00 49.81 182 PRO A N 1
ATOM 1557 C CA . PRO A 1 182 ? 29.488 3.338 -19.628 1.00 49.81 182 PRO A CA 1
ATOM 1558 C C . PRO A 1 182 ? 29.778 3.159 -18.132 1.00 49.81 182 PRO A C 1
ATOM 1560 O O . PRO A 1 182 ? 30.917 3.329 -17.684 1.00 49.81 182 PRO A O 1
ATOM 1563 N N . TYR A 1 183 ? 28.747 2.881 -17.333 1.00 50.56 183 TYR A N 1
ATOM 1564 C CA . TYR A 1 183 ? 28.913 2.810 -15.886 1.00 50.56 183 TYR A CA 1
ATOM 1565 C C . TYR A 1 183 ? 29.489 1.450 -15.481 1.00 50.56 183 TYR A C 1
ATOM 1567 O O . TYR A 1 183 ? 28.779 0.455 -15.373 1.00 50.56 183 TYR A O 1
ATOM 1575 N N . ILE A 1 184 ? 30.791 1.411 -15.195 1.00 47.28 184 ILE A N 1
ATOM 1576 C CA . ILE A 1 184 ? 31.436 0.223 -14.627 1.00 47.28 184 ILE A CA 1
ATOM 1577 C C . ILE A 1 184 ? 31.173 0.213 -13.119 1.00 47.28 184 ILE A C 1
ATOM 1579 O O . ILE A 1 184 ? 31.846 0.886 -12.333 1.00 47.28 184 ILE A O 1
ATOM 1583 N N . ALA A 1 185 ? 30.163 -0.545 -12.698 1.00 49.03 185 ALA A N 1
ATOM 1584 C CA . ALA A 1 185 ? 29.961 -0.846 -11.291 1.00 49.03 185 ALA A CA 1
ATOM 1585 C C . ALA A 1 185 ? 31.102 -1.762 -10.813 1.00 49.03 185 ALA A C 1
ATOM 1587 O O . ALA A 1 185 ? 31.057 -2.968 -11.025 1.00 49.03 185 ALA A O 1
ATOM 1588 N N . ASN A 1 186 ? 32.107 -1.223 -10.115 1.00 44.81 186 ASN A N 1
ATOM 1589 C CA . ASN A 1 186 ? 33.134 -2.019 -9.412 1.00 44.81 186 ASN A CA 1
ATOM 1590 C C . ASN A 1 186 ? 32.571 -2.720 -8.153 1.00 44.81 186 ASN A C 1
ATOM 1592 O O . ASN A 1 186 ? 33.226 -2.797 -7.117 1.00 44.81 186 ASN A O 1
ATOM 1596 N N . SER A 1 187 ? 31.313 -3.154 -8.197 1.00 51.31 187 SER A N 1
ATOM 1597 C CA . SER A 1 187 ? 30.580 -3.716 -7.069 1.00 51.31 187 SER A CA 1
ATOM 1598 C C . SER A 1 187 ? 30.138 -5.126 -7.415 1.00 51.31 187 SER A C 1
ATOM 1600 O O . SER A 1 187 ? 29.237 -5.302 -8.227 1.00 51.31 187 SER A O 1
ATOM 1602 N N . ASP A 1 188 ? 30.658 -6.112 -6.687 1.00 51.00 188 ASP A N 1
ATOM 1603 C CA . ASP A 1 188 ? 30.194 -7.508 -6.751 1.00 51.00 188 ASP A CA 1
ATOM 1604 C C . ASP A 1 188 ? 28.754 -7.690 -6.231 1.00 51.00 188 ASP A C 1
ATOM 1606 O O . ASP A 1 188 ? 28.197 -8.790 -6.235 1.00 51.00 188 ASP A O 1
ATOM 1610 N N . ARG A 1 189 ? 28.136 -6.619 -5.716 1.00 52.34 189 ARG A N 1
ATOM 1611 C CA . ARG A 1 189 ? 26.765 -6.633 -5.205 1.00 52.34 189 ARG A CA 1
ATOM 1612 C C . ARG A 1 189 ? 25.784 -6.182 -6.277 1.00 52.34 189 ARG A C 1
ATOM 1614 O O . ARG A 1 189 ? 25.881 -5.065 -6.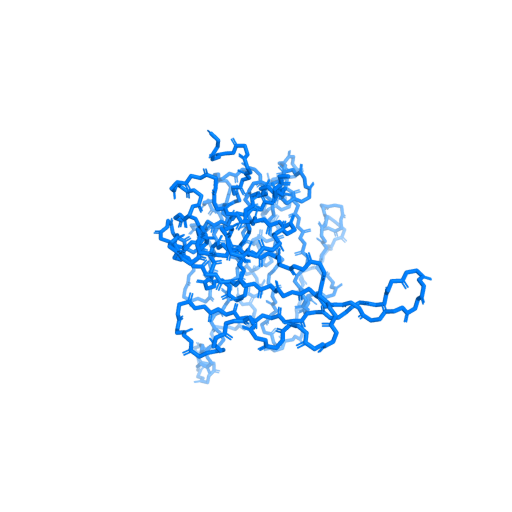783 1.00 52.34 189 ARG A O 1
ATOM 1621 N N . LEU A 1 190 ? 24.784 -7.030 -6.520 1.00 54.97 190 LEU A N 1
ATOM 1622 C CA . LEU A 1 190 ? 23.586 -6.702 -7.289 1.00 54.97 190 LEU A CA 1
ATOM 1623 C C . LEU A 1 190 ? 22.863 -5.536 -6.607 1.00 54.97 190 LEU A C 1
ATOM 1625 O O . LEU A 1 190 ? 22.413 -5.637 -5.464 1.00 54.97 190 LEU A O 1
ATOM 1629 N N . GLN A 1 191 ? 22.789 -4.411 -7.305 1.00 59.03 191 GLN A N 1
ATOM 1630 C CA . GLN A 1 191 ? 22.166 -3.195 -6.799 1.00 59.03 191 GLN A CA 1
ATOM 1631 C C . GLN A 1 191 ? 20.678 -3.151 -7.175 1.00 59.03 191 GLN A C 1
ATOM 1633 O O . GLN A 1 191 ? 20.246 -3.758 -8.161 1.00 59.03 191 GLN A O 1
ATOM 1638 N N . TYR A 1 192 ? 19.883 -2.445 -6.367 1.00 63.41 192 TYR A N 1
ATOM 1639 C CA . TYR A 1 192 ? 18.437 -2.345 -6.560 1.00 63.41 192 TYR A CA 1
ATOM 1640 C C . TYR A 1 192 ? 18.077 -1.358 -7.670 1.00 63.41 192 TYR A C 1
ATOM 1642 O O . TYR A 1 192 ? 18.597 -0.245 -7.726 1.00 63.41 192 TYR A O 1
ATOM 1650 N N . LEU A 1 193 ? 17.111 -1.745 -8.499 1.00 69.94 193 LEU A N 1
ATOM 1651 C CA . LEU A 1 193 ? 16.515 -0.879 -9.511 1.00 69.94 193 LEU A CA 1
ATOM 1652 C C . LEU A 1 193 ? 15.655 0.231 -8.890 1.00 69.94 193 LEU A C 1
ATOM 1654 O O . LEU A 1 193 ? 15.034 0.014 -7.842 1.00 69.94 193 LEU A O 1
ATOM 1658 N N . PRO A 1 194 ? 15.601 1.426 -9.510 1.00 72.62 194 PRO A N 1
ATOM 1659 C CA . PRO A 1 194 ? 14.740 2.492 -9.034 1.00 72.62 194 PRO A CA 1
ATOM 1660 C C . PRO A 1 194 ? 13.283 2.108 -9.279 1.00 72.62 194 PRO A C 1
ATOM 1662 O O . PRO A 1 194 ? 12.952 1.375 -10.209 1.00 72.62 194 PRO A O 1
ATOM 1665 N N . PHE A 1 195 ? 12.395 2.640 -8.452 1.00 85.56 195 PHE A N 1
ATOM 1666 C CA . PHE A 1 195 ? 10.976 2.595 -8.747 1.00 85.56 195 PHE A CA 1
ATOM 1667 C C . PHE A 1 195 ? 10.667 3.529 -9.914 1.00 85.56 195 PHE A C 1
ATOM 1669 O O . PHE A 1 195 ? 11.047 4.703 -9.881 1.00 85.56 195 PHE A O 1
ATOM 1676 N N . LEU A 1 196 ? 9.946 3.013 -10.907 1.00 89.38 196 LEU A N 1
ATOM 1677 C CA . LEU A 1 196 ? 9.354 3.811 -11.975 1.00 89.38 196 LEU A CA 1
ATOM 1678 C C . LEU A 1 196 ? 7.875 4.020 -11.659 1.00 89.38 196 LEU A C 1
ATOM 1680 O O . LEU A 1 196 ? 7.137 3.057 -11.478 1.00 89.38 196 LEU A O 1
ATOM 1684 N N . PHE A 1 197 ? 7.445 5.272 -11.599 1.00 92.25 197 PHE A N 1
ATOM 1685 C CA . PHE A 1 197 ? 6.048 5.659 -11.446 1.00 92.25 197 PHE A CA 1
ATOM 1686 C C . PHE A 1 197 ? 5.568 6.306 -12.734 1.00 92.25 197 PHE A C 1
ATOM 1688 O O . PHE A 1 197 ? 6.249 7.184 -13.254 1.00 92.25 197 PHE A O 1
ATOM 1695 N N . THR A 1 198 ? 4.413 5.900 -13.246 1.00 92.75 198 THR A N 1
ATOM 1696 C CA . THR A 1 198 ? 3.842 6.474 -14.471 1.00 92.75 198 THR A CA 1
ATOM 1697 C C . THR A 1 198 ? 2.330 6.240 -14.526 1.00 92.75 198 THR A C 1
ATOM 1699 O O . THR A 1 198 ? 1.774 5.508 -13.704 1.00 92.75 198 THR A O 1
ATOM 1702 N N . ASN A 1 199 ? 1.664 6.902 -15.469 1.00 93.00 199 ASN A N 1
ATOM 1703 C CA . ASN A 1 199 ? 0.289 6.615 -15.880 1.00 93.00 199 ASN A CA 1
ATOM 1704 C C . ASN A 1 199 ? 0.229 5.819 -17.198 1.00 93.00 199 ASN A C 1
ATOM 1706 O O . ASN A 1 199 ? -0.852 5.416 -17.611 1.00 93.00 199 ASN A O 1
ATOM 1710 N N . ASP A 1 200 ? 1.375 5.583 -17.841 1.00 91.56 200 ASP A N 1
ATOM 1711 C CA . ASP A 1 200 ? 1.490 4.835 -19.091 1.00 91.56 200 ASP A CA 1
ATOM 1712 C C . ASP A 1 200 ? 1.638 3.333 -18.803 1.00 91.56 200 ASP A C 1
ATOM 1714 O O . ASP A 1 200 ? 2.731 2.816 -18.566 1.00 91.56 200 ASP A O 1
ATOM 1718 N N . GLU A 1 201 ? 0.510 2.625 -18.771 1.00 89.88 201 GLU A N 1
ATOM 1719 C CA . GLU A 1 201 ? 0.487 1.177 -18.548 1.00 89.88 201 GLU A CA 1
ATOM 1720 C C . GLU A 1 201 ? 1.162 0.399 -19.688 1.00 89.88 201 GLU A C 1
ATOM 1722 O O . GLU A 1 201 ? 1.822 -0.614 -19.439 1.00 89.88 201 GLU A O 1
ATOM 1727 N N . ALA A 1 202 ? 1.066 0.895 -20.926 1.00 89.06 202 ALA A N 1
ATOM 1728 C CA . ALA A 1 202 ? 1.648 0.245 -22.095 1.00 89.06 202 ALA A CA 1
ATOM 1729 C C . ALA A 1 202 ? 3.180 0.252 -22.025 1.00 89.06 202 ALA A C 1
ATOM 1731 O O . ALA A 1 202 ? 3.811 -0.782 -22.255 1.00 89.06 202 ALA A O 1
ATOM 1732 N N . LEU A 1 203 ? 3.778 1.376 -21.614 1.00 89.00 203 LEU A N 1
ATOM 1733 C CA . LEU A 1 203 ? 5.209 1.467 -21.316 1.00 89.00 203 LEU A CA 1
ATOM 1734 C C . LEU A 1 203 ? 5.632 0.402 -20.299 1.00 89.00 203 LEU A C 1
ATOM 1736 O O . LEU A 1 203 ? 6.597 -0.328 -20.522 1.00 89.00 203 LEU A O 1
ATOM 1740 N N . LEU A 1 204 ? 4.907 0.284 -19.186 1.00 90.19 204 LEU A N 1
ATOM 1741 C CA . LEU A 1 204 ? 5.250 -0.685 -18.146 1.00 90.19 204 LEU A CA 1
ATOM 1742 C C . LEU A 1 204 ? 5.156 -2.127 -18.644 1.00 90.19 204 LEU A C 1
ATOM 1744 O O . LEU A 1 204 ? 6.008 -2.950 -18.303 1.00 90.19 204 LEU A O 1
ATOM 1748 N N . PHE A 1 205 ? 4.149 -2.427 -19.461 1.00 89.75 205 PHE A N 1
ATOM 1749 C CA . PHE A 1 205 ? 3.990 -3.738 -20.071 1.00 89.75 205 PHE A CA 1
ATOM 1750 C C . PHE A 1 205 ? 5.139 -4.058 -21.036 1.00 89.75 205 PHE A C 1
ATOM 1752 O O . PHE A 1 205 ? 5.717 -5.140 -20.953 1.00 89.75 205 PHE A O 1
ATOM 1759 N N . MET A 1 206 ? 5.541 -3.103 -21.878 1.00 89.81 206 MET A N 1
ATOM 1760 C CA . MET A 1 206 ? 6.673 -3.263 -22.797 1.00 89.81 206 MET A CA 1
ATOM 1761 C C . MET A 1 206 ? 7.996 -3.480 -22.061 1.00 89.81 206 MET A C 1
ATOM 1763 O O . MET A 1 206 ? 8.755 -4.383 -22.413 1.00 89.81 206 MET A O 1
ATOM 1767 N N . LEU A 1 207 ? 8.256 -2.711 -21.000 1.00 88.69 207 LEU A N 1
ATOM 1768 C CA . LEU A 1 207 ? 9.438 -2.903 -20.156 1.00 88.69 207 LEU A CA 1
ATOM 1769 C C . LEU A 1 207 ? 9.435 -4.291 -19.515 1.00 88.69 207 LEU A C 1
ATOM 1771 O O . LEU A 1 207 ? 10.443 -4.996 -19.548 1.00 88.69 207 LEU A O 1
ATOM 1775 N N . LYS A 1 208 ? 8.282 -4.711 -18.984 1.00 89.31 208 LYS A N 1
ATOM 1776 C CA . LYS A 1 208 ? 8.118 -6.039 -18.397 1.00 89.31 208 LYS A CA 1
ATOM 1777 C C . LYS A 1 208 ? 8.390 -7.136 -19.426 1.00 89.31 208 LYS A C 1
ATOM 1779 O O . LYS A 1 208 ? 9.122 -8.063 -19.098 1.00 89.31 208 LYS A O 1
ATOM 1784 N N . LEU A 1 209 ? 7.861 -7.031 -20.644 1.00 89.62 209 LEU A N 1
ATOM 1785 C CA . LEU A 1 209 ? 8.107 -8.004 -21.713 1.00 89.62 209 LEU A CA 1
ATOM 1786 C C . LEU A 1 209 ? 9.578 -8.059 -22.138 1.00 89.62 209 LEU A C 1
ATOM 1788 O O . LEU A 1 209 ? 10.111 -9.148 -22.325 1.00 89.62 209 LEU A O 1
ATOM 1792 N N . LYS A 1 210 ? 10.232 -6.902 -22.284 1.00 88.69 210 LYS A N 1
ATOM 1793 C CA . LYS A 1 210 ? 11.610 -6.814 -22.788 1.00 88.69 210 LYS A CA 1
ATOM 1794 C C . LYS A 1 210 ? 12.644 -7.320 -21.780 1.00 88.69 210 LYS A C 1
ATOM 1796 O O . LYS A 1 210 ? 13.630 -7.930 -22.179 1.00 88.69 210 LYS A O 1
ATOM 1801 N N . TYR A 1 211 ? 12.437 -7.045 -20.493 1.00 85.94 211 TYR A N 1
ATOM 1802 C CA . TYR A 1 211 ? 13.486 -7.194 -19.480 1.00 85.94 211 TYR A CA 1
ATOM 1803 C C . TYR A 1 211 ? 13.186 -8.229 -18.388 1.00 85.94 211 TYR A C 1
ATOM 1805 O O . TYR A 1 211 ? 14.073 -8.532 -17.589 1.00 85.94 211 TYR A O 1
ATOM 1813 N N . THR A 1 212 ? 11.969 -8.780 -18.312 1.00 85.75 212 THR A N 1
ATOM 1814 C CA . THR A 1 212 ? 11.690 -9.866 -17.358 1.00 85.75 212 THR A CA 1
ATOM 1815 C C . THR A 1 212 ? 12.345 -11.158 -17.830 1.00 85.75 212 THR A C 1
ATOM 1817 O O . THR A 1 212 ? 12.106 -11.610 -18.945 1.00 85.75 212 THR A O 1
ATOM 1820 N N . ASN A 1 213 ? 13.135 -11.782 -16.961 1.00 81.06 213 ASN A N 1
ATOM 1821 C CA . ASN A 1 213 ? 13.787 -13.064 -17.213 1.00 81.06 213 ASN A CA 1
ATOM 1822 C C . ASN A 1 213 ? 14.021 -13.825 -15.893 1.00 81.06 213 ASN A C 1
ATOM 1824 O O . ASN A 1 213 ? 13.448 -13.499 -14.852 1.00 81.06 213 ASN A O 1
ATOM 1828 N N . GLU A 1 214 ? 14.852 -14.868 -15.917 1.00 72.06 214 GLU A N 1
ATOM 1829 C CA . GLU A 1 214 ? 15.157 -15.680 -14.730 1.00 72.06 214 GLU A CA 1
ATOM 1830 C C . GLU A 1 214 ? 15.856 -14.892 -13.605 1.00 72.06 214 GLU A C 1
ATOM 1832 O O . GLU A 1 214 ? 15.801 -15.290 -12.436 1.00 72.06 214 GLU A O 1
ATOM 1837 N N . ILE A 1 215 ? 16.493 -13.769 -13.946 1.00 72.50 215 ILE A N 1
ATOM 1838 C CA . ILE A 1 215 ? 17.271 -12.920 -13.040 1.00 72.50 215 ILE A CA 1
ATOM 1839 C C . ILE A 1 215 ? 16.428 -11.733 -12.557 1.00 72.50 215 ILE A C 1
ATOM 1841 O O . ILE A 1 215 ? 16.352 -11.491 -11.348 1.00 72.50 215 ILE A O 1
ATOM 1845 N N . LEU A 1 216 ? 15.785 -11.015 -13.484 1.00 77.00 216 LEU A N 1
ATOM 1846 C CA . LEU A 1 216 ? 14.951 -9.842 -13.220 1.00 77.00 216 LEU A CA 1
ATOM 1847 C C . LEU A 1 216 ? 13.467 -10.195 -13.252 1.00 77.00 216 LEU A C 1
ATOM 1849 O O . LEU A 1 216 ? 12.918 -10.569 -14.285 1.00 77.00 216 LEU A O 1
ATOM 1853 N N . ARG A 1 217 ? 12.787 -9.984 -12.125 1.00 83.31 217 ARG A N 1
ATOM 1854 C CA . ARG A 1 217 ? 11.333 -10.103 -12.021 1.00 83.31 217 ARG A CA 1
ATOM 1855 C C . ARG A 1 217 ? 10.719 -8.726 -11.884 1.00 83.31 217 ARG A C 1
ATOM 1857 O O . ARG A 1 217 ? 10.999 -8.011 -10.926 1.00 83.31 217 ARG A O 1
ATOM 1864 N N . MET A 1 218 ? 9.845 -8.375 -12.820 1.00 87.38 218 MET A N 1
ATOM 1865 C CA . MET A 1 218 ? 9.133 -7.103 -12.790 1.00 87.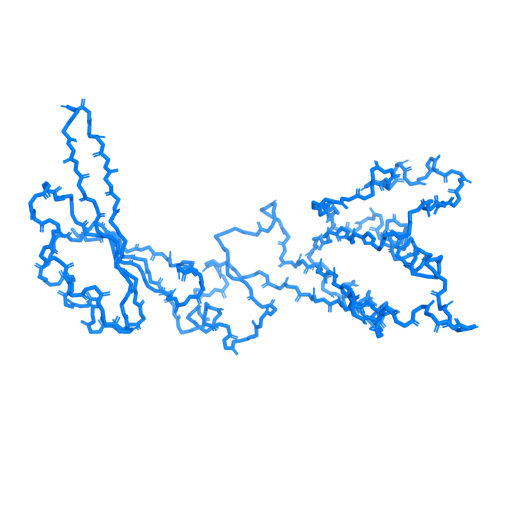38 218 MET A CA 1
ATOM 1866 C C . MET A 1 218 ? 7.677 -7.295 -12.383 1.00 87.38 218 MET A C 1
ATOM 1868 O O . MET A 1 218 ? 6.936 -8.095 -12.964 1.00 87.38 218 MET A O 1
ATOM 1872 N N . ARG A 1 219 ? 7.250 -6.513 -11.397 1.00 89.75 219 ARG A N 1
ATOM 1873 C CA . ARG A 1 219 ? 5.872 -6.422 -10.930 1.00 89.75 219 ARG A CA 1
ATOM 1874 C C . ARG A 1 219 ? 5.359 -5.014 -11.187 1.00 89.75 219 ARG A C 1
ATOM 1876 O O . ARG A 1 219 ? 5.947 -4.040 -10.734 1.00 89.75 219 ARG A O 1
ATOM 1883 N N . ILE A 1 220 ? 4.242 -4.917 -11.892 1.00 92.94 220 ILE A N 1
ATOM 1884 C CA . ILE A 1 220 ? 3.515 -3.660 -12.055 1.00 92.94 220 ILE A CA 1
ATOM 1885 C C . ILE A 1 220 ? 2.524 -3.596 -10.903 1.00 92.94 220 ILE A C 1
ATOM 1887 O O . ILE A 1 220 ? 1.785 -4.549 -10.704 1.00 92.94 220 ILE A O 1
ATOM 1891 N N . VAL A 1 221 ? 2.543 -2.522 -10.125 1.00 93.06 221 VAL A N 1
ATOM 1892 C CA . VAL A 1 221 ? 1.606 -2.283 -9.029 1.00 93.06 221 VAL A CA 1
ATOM 1893 C C . VAL A 1 221 ? 0.636 -1.184 -9.449 1.00 93.06 221 VAL A C 1
ATOM 1895 O O . VAL A 1 221 ? 1.068 -0.070 -9.748 1.00 93.06 221 VAL A O 1
ATOM 1898 N N . HIS A 1 222 ? -0.659 -1.487 -9.452 1.00 94.56 222 HIS A N 1
ATOM 1899 C CA . HIS A 1 222 ? -1.745 -0.558 -9.751 1.00 94.56 222 HIS A CA 1
ATOM 1900 C C . HIS A 1 222 ? -2.341 -0.007 -8.450 1.00 94.56 222 HIS A C 1
ATOM 1902 O O . HIS A 1 222 ? -2.806 -0.755 -7.587 1.00 94.56 222 HIS A O 1
ATOM 1908 N N . VAL A 1 223 ? -2.328 1.319 -8.311 1.00 93.25 223 VAL A N 1
ATOM 1909 C CA . VAL A 1 223 ? -2.962 2.029 -7.203 1.00 93.25 223 VAL A CA 1
ATOM 1910 C C . VAL A 1 223 ? -4.423 2.333 -7.485 1.00 93.25 223 VAL A C 1
ATOM 1912 O O . VAL A 1 223 ? -4.749 3.015 -8.452 1.00 93.25 223 VAL A O 1
ATOM 1915 N N . PHE A 1 224 ? -5.265 1.923 -6.546 1.00 91.50 224 PHE A N 1
ATOM 1916 C CA . PHE A 1 224 ? -6.649 2.344 -6.407 1.00 91.50 224 PHE A CA 1
ATOM 1917 C C . PHE A 1 224 ? -6.763 3.383 -5.293 1.00 91.50 224 PHE A C 1
ATOM 1919 O O . PHE A 1 224 ? -6.065 3.321 -4.278 1.00 91.50 224 PHE A O 1
ATOM 1926 N N . THR A 1 225 ? -7.663 4.332 -5.489 1.00 91.44 225 THR A N 1
ATOM 1927 C CA . THR A 1 225 ? -8.010 5.400 -4.554 1.00 91.44 225 THR A CA 1
ATOM 1928 C C . THR A 1 225 ? -9.484 5.308 -4.176 1.00 91.44 225 THR A C 1
ATOM 1930 O O . THR A 1 225 ? -10.239 4.591 -4.837 1.00 91.44 225 THR A O 1
ATOM 1933 N N . PRO A 1 226 ? -9.948 6.055 -3.157 1.00 87.94 226 PRO A N 1
ATOM 1934 C CA . PRO A 1 226 ? -11.363 6.069 -2.807 1.00 87.94 226 PRO A CA 1
ATOM 1935 C C . PRO A 1 226 ? -12.296 6.420 -3.970 1.00 87.94 226 PRO A C 1
ATOM 1937 O O . PRO A 1 226 ? -13.453 6.038 -3.929 1.00 87.94 226 PRO A O 1
ATOM 1940 N N . ASN A 1 227 ? -11.836 7.149 -4.991 1.00 88.06 227 ASN A N 1
ATOM 1941 C CA . ASN A 1 227 ? -12.672 7.499 -6.143 1.00 88.06 227 ASN A CA 1
ATOM 1942 C C . ASN A 1 227 ? -12.800 6.365 -7.170 1.00 88.06 227 ASN A C 1
ATOM 1944 O O . ASN A 1 227 ? -13.720 6.403 -7.973 1.00 88.06 227 ASN A O 1
ATOM 1948 N N . ASP A 1 228 ? -11.909 5.371 -7.146 1.00 87.06 228 ASP A N 1
ATOM 1949 C CA . ASP A 1 228 ? -11.932 4.241 -8.085 1.00 87.06 228 ASP A CA 1
ATOM 1950 C C . ASP A 1 228 ? -12.860 3.102 -7.628 1.00 87.06 228 ASP A C 1
ATOM 1952 O O . ASP A 1 228 ? -13.093 2.156 -8.374 1.00 87.06 228 ASP A O 1
ATOM 1956 N N . VAL A 1 229 ? -13.333 3.164 -6.382 1.00 84.62 229 VAL A N 1
ATOM 1957 C CA . VAL A 1 229 ? -14.145 2.127 -5.723 1.00 84.62 229 VAL A CA 1
ATOM 1958 C C . VAL A 1 229 ? -15.436 2.701 -5.132 1.00 84.62 229 VAL A C 1
ATOM 1960 O O . VAL A 1 229 ? -16.019 2.086 -4.247 1.00 84.62 229 VAL A O 1
ATOM 1963 N N . LYS A 1 230 ? -15.842 3.903 -5.541 1.00 76.88 230 LYS A N 1
ATOM 1964 C CA . LYS A 1 230 ? -17.113 4.519 -5.134 1.00 76.88 230 LYS A CA 1
ATOM 1965 C C . LYS A 1 230 ? -18.235 4.153 -6.086 1.00 76.88 230 LYS A C 1
ATOM 1967 O O . LYS A 1 230 ? -17.939 3.977 -7.286 1.00 76.88 230 LYS A O 1
#

Sequence (230 aa):
MSKRLHSFKHYYDLYDTKISLGKFSRRDHVRIVPEHLPEIRVNRVFKKDENSQITWTVNIYTSNKNIVEHYEKNYHVLSIHEPINEQHSDILSGKLGADKLFRENLYYKKYRYKLEVDYNWRNKRFSGSYAAKPTEYHDMIEDMYRSIVREHKNNDFRLVHRAGFFPNMPLSHQALARQSQPYIANSDRLQYLPFLFTNDEALLFMLKLKYTNEILRMRIVHVFTPNDVK

Radius of gyration: 23.92 Å; chains: 1; bounding box: 57×41×60 Å

pLDDT: mean 77.12, std 14.8, range [41.97, 95.19]

Foldseek 3Di:
DAAEAAFFQPDVLPFQKKWKFDQDAPPPVVPPDDCDDPQKHKDKDWDQDPVRGITIIIMIGGRDVVVVVVCVVPGHTRHMHHHPDPVSVCLSNCVVHPQEHEDQAADVNDFFKKKFKDFDPVPPPCPDPPNPDVVVVLVLLVVLLCCCQPVQVVFFKFWADDPQADPQDDRHNVSVVPDPDDDDDPDPDDGGGTMMTHNPPVSLVVSQVPRDDNTMHIRMHGYDHPVNVD